Protein AF-A0AAW1CEZ3-F1 (afdb_monomer)

Sequence (349 aa):
MRHLKASQQRITDSHAIITSEAGASIYSVSPEACKEMPDLDPNLRSAVSIARRVQDPLAELVKIEPKHIGIGMYQHDVSQTLLKATLDSVVEECVSFVGVDINICSETLLRHIAGLNANRAKNIIEWRQKNGPFINREQLKDVKGLGPKSFQQCAGFIRIDQEYIRSFCSQQSELAAGGHKAVTNEKGCKKKTKAAANVIQQPNPLDQTCIHPESYNIAMRFLTLIGESHCQIGKSKMQQKVNSIIDREGMDGITKKLNTTEQTLQIIIDGLTQPESFDIRKDFDQPDFKKSIVCPEDLKVGTILTGRVENATLFGVFVDIGVDMFRGQVMEEEEEKKEKEEKKKKKKK

Mean predicted aligned error: 13.98 Å

Structure (mmCIF, N/CA/C/O backbone):
data_AF-A0AAW1CEZ3-F1
#
_entry.id   AF-A0AAW1CEZ3-F1
#
loop_
_atom_site.group_PDB
_atom_site.id
_atom_site.type_symbol
_atom_site.label_atom_id
_atom_site.label_alt_id
_atom_site.label_comp_id
_atom_site.label_asym_id
_atom_site.label_entity_id
_atom_site.label_seq_id
_atom_site.pdbx_PDB_ins_code
_atom_site.Cartn_x
_atom_site.Cartn_y
_atom_site.Cartn_z
_atom_site.occupancy
_atom_site.B_iso_or_equiv
_atom_site.auth_seq_id
_atom_site.auth_comp_id
_atom_site.auth_asym_id
_atom_site.auth_atom_id
_atom_site.pdbx_PDB_model_num
ATOM 1 N N . MET A 1 1 ? -17.938 1.408 -55.308 1.00 36.19 1 MET A N 1
ATOM 2 C CA . MET A 1 1 ? -17.178 2.300 -54.408 1.00 36.19 1 MET A CA 1
ATOM 3 C C . MET A 1 1 ? -18.106 2.797 -53.305 1.00 36.19 1 MET A C 1
ATOM 5 O O . MET A 1 1 ? -18.901 3.693 -53.550 1.00 36.19 1 MET A O 1
ATOM 9 N N . ARG A 1 2 ? -18.089 2.171 -52.123 1.00 33.03 2 ARG A N 1
ATOM 10 C CA . ARG A 1 2 ? -18.767 2.693 -50.926 1.00 33.03 2 ARG A CA 1
ATOM 11 C C . ARG A 1 2 ? -17.673 3.248 -50.021 1.00 33.03 2 ARG A C 1
ATOM 13 O O . ARG A 1 2 ? -16.934 2.475 -49.425 1.00 33.03 2 ARG A O 1
ATOM 20 N N . HIS A 1 3 ? -17.525 4.568 -49.994 1.00 36.66 3 HIS A N 1
ATOM 21 C CA . HIS A 1 3 ? -16.648 5.235 -49.038 1.00 36.66 3 HIS A CA 1
ATOM 22 C C . HIS A 1 3 ? -17.244 5.066 -47.636 1.00 36.66 3 HIS A C 1
ATOM 24 O O . HIS A 1 3 ? -18.298 5.628 -47.340 1.00 36.66 3 HIS A O 1
ATOM 30 N N . LEU A 1 4 ? -16.574 4.287 -46.781 1.00 37.38 4 LEU A N 1
ATOM 31 C CA . LEU A 1 4 ? -16.763 4.363 -45.335 1.00 37.38 4 LEU A CA 1
ATOM 32 C C . LEU A 1 4 ? -16.308 5.759 -44.892 1.00 37.38 4 LEU A C 1
ATOM 34 O O . LEU A 1 4 ? -15.114 6.048 -44.860 1.00 37.38 4 LEU A O 1
ATOM 38 N N . LYS A 1 5 ? -17.257 6.635 -44.558 1.00 40.38 5 LYS A N 1
ATOM 39 C CA . LYS A 1 5 ? -16.971 7.793 -43.712 1.00 40.38 5 LYS A CA 1
ATOM 40 C C . LYS A 1 5 ? -16.760 7.254 -42.302 1.00 40.38 5 LYS A C 1
ATOM 42 O O . LYS A 1 5 ? -17.729 6.901 -41.636 1.00 40.38 5 LYS A O 1
ATOM 47 N N . ALA A 1 6 ? -15.505 7.150 -41.876 1.00 39.69 6 ALA A N 1
ATOM 48 C CA . ALA A 1 6 ? -15.188 6.996 -40.466 1.00 39.69 6 ALA A CA 1
ATOM 49 C C . ALA A 1 6 ? -15.761 8.217 -39.736 1.00 39.69 6 ALA A C 1
ATOM 51 O O . ALA A 1 6 ? -15.358 9.354 -39.982 1.00 39.69 6 ALA A O 1
ATOM 52 N N . SER A 1 7 ? -16.767 7.994 -38.898 1.00 39.00 7 SER A N 1
ATOM 53 C CA . SER A 1 7 ? -17.250 8.983 -37.948 1.00 39.00 7 SER A CA 1
ATOM 54 C C . SER A 1 7 ? -16.118 9.262 -36.966 1.00 39.00 7 SER A C 1
ATOM 56 O O . SER A 1 7 ? -15.885 8.485 -36.043 1.00 39.00 7 SER A O 1
ATOM 58 N N . GLN A 1 8 ? -15.386 10.350 -37.200 1.00 43.25 8 GLN A N 1
ATOM 59 C CA . GLN A 1 8 ? -14.408 10.894 -36.268 1.00 43.25 8 GLN A CA 1
ATOM 60 C C . GLN A 1 8 ? -15.176 11.406 -35.042 1.00 43.25 8 GLN A C 1
ATOM 62 O O . GLN A 1 8 ? -15.551 12.575 -34.954 1.00 43.25 8 GLN A O 1
ATOM 67 N N . GLN A 1 9 ? -15.495 10.503 -34.118 1.00 43.41 9 GLN A N 1
ATOM 68 C CA . GLN A 1 9 ? -15.930 10.871 -32.780 1.00 43.41 9 GLN A CA 1
ATOM 69 C C . GLN A 1 9 ? -14.761 11.639 -32.163 1.00 43.41 9 GLN A C 1
ATOM 71 O O . GLN A 1 9 ? -13.704 11.070 -31.896 1.00 43.41 9 GLN A O 1
ATOM 76 N N . ARG A 1 10 ? -14.909 12.962 -32.038 1.00 40.19 10 ARG A N 1
ATOM 77 C CA . ARG A 1 10 ? -13.951 13.784 -31.301 1.00 40.19 10 ARG A CA 1
ATOM 78 C C . ARG A 1 10 ? -13.932 13.252 -29.872 1.00 40.19 10 ARG A C 1
ATOM 80 O O . ARG A 1 10 ? -14.944 13.322 -29.184 1.00 40.19 10 ARG A O 1
ATOM 87 N N . ILE A 1 11 ? -12.802 12.693 -29.454 1.00 47.81 11 ILE A N 1
ATOM 88 C CA . ILE A 1 11 ? -12.538 12.372 -28.053 1.00 47.81 11 ILE A CA 1
ATOM 89 C C . ILE A 1 11 ? -12.324 13.724 -27.362 1.00 47.81 11 ILE A C 1
ATOM 91 O O . ILE A 1 11 ? -11.210 14.237 -27.332 1.00 47.81 11 ILE A O 1
ATOM 95 N N . THR A 1 12 ? -13.408 14.366 -26.923 1.00 49.69 12 THR A N 1
ATOM 96 C CA . THR A 1 12 ? -13.385 15.746 -26.406 1.00 49.69 12 THR A CA 1
ATOM 97 C C . THR A 1 12 ? -12.857 15.870 -24.976 1.00 49.69 12 THR A C 1
ATOM 99 O O . THR A 1 12 ? -12.656 16.988 -24.534 1.00 49.69 12 THR A O 1
ATOM 102 N N . ASP A 1 13 ? -12.560 14.759 -24.292 1.00 52.34 13 ASP A N 1
ATOM 103 C CA . ASP A 1 13 ? -12.041 14.740 -22.912 1.00 52.34 13 ASP A CA 1
ATOM 104 C C . ASP A 1 13 ? -10.753 13.906 -22.779 1.00 52.34 13 ASP A C 1
ATOM 106 O O . ASP A 1 13 ? -10.632 13.008 -21.944 1.00 52.34 13 ASP A O 1
ATOM 110 N N . SER A 1 14 ? -9.759 14.177 -23.628 1.00 58.91 14 SER A N 1
ATOM 111 C CA . SER A 1 14 ? -8.428 13.570 -23.476 1.00 58.91 14 SER A CA 1
ATOM 112 C C . SER A 1 14 ? -7.603 14.376 -22.470 1.00 58.91 14 SER A C 1
ATOM 114 O O . SER A 1 14 ? -7.183 15.492 -22.766 1.00 58.91 14 SER A O 1
ATOM 116 N N . HIS A 1 15 ? -7.356 13.813 -21.288 1.00 68.12 15 HIS A N 1
ATOM 117 C CA . HIS A 1 15 ? -6.476 14.410 -20.283 1.00 68.12 15 HIS A CA 1
ATOM 118 C C . HIS A 1 15 ? -5.047 13.892 -20.479 1.00 68.12 15 HIS A C 1
ATOM 120 O O . HIS A 1 15 ? -4.828 12.681 -20.528 1.00 68.12 15 HIS A O 1
ATOM 126 N N . ALA A 1 16 ? -4.073 14.797 -20.596 1.00 70.38 16 ALA A N 1
ATOM 127 C CA . ALA A 1 16 ? -2.661 14.438 -20.688 1.00 70.38 16 ALA A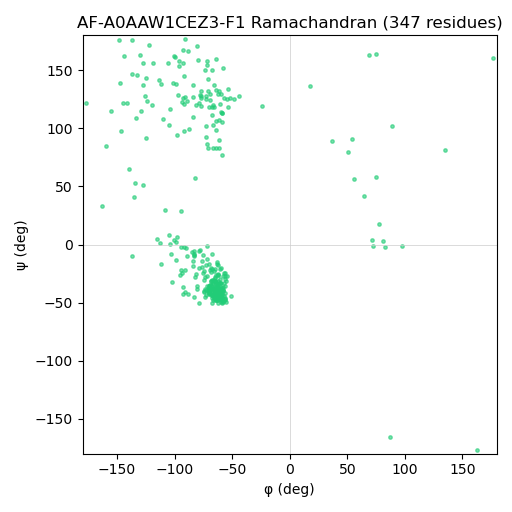 CA 1
ATOM 128 C C . ALA A 1 16 ? -1.988 14.597 -19.322 1.00 70.38 16 ALA A C 1
ATOM 130 O O . ALA A 1 16 ? -2.211 15.579 -18.621 1.00 70.38 16 ALA A O 1
ATOM 131 N N . ILE A 1 17 ? -1.139 13.645 -18.956 1.00 77.06 17 ILE A N 1
ATOM 132 C CA . ILE A 1 17 ? -0.374 13.649 -17.708 1.00 77.06 17 ILE A CA 1
ATOM 133 C C . ILE A 1 17 ? 1.099 13.444 -18.037 1.00 77.06 17 ILE A C 1
ATOM 135 O O . ILE A 1 17 ? 1.445 12.631 -18.895 1.00 77.06 17 ILE A O 1
ATOM 139 N N . ILE A 1 18 ? 1.969 14.199 -17.371 1.00 77.44 18 ILE A N 1
ATOM 140 C CA . ILE A 1 18 ? 3.411 13.968 -17.434 1.00 77.44 18 ILE A CA 1
ATOM 141 C C . ILE A 1 18 ? 3.774 13.057 -16.270 1.00 77.44 18 ILE A C 1
ATOM 143 O O . ILE A 1 18 ? 3.458 13.358 -15.124 1.00 77.44 18 ILE A O 1
ATOM 147 N N . THR A 1 19 ? 4.446 11.950 -16.567 1.00 82.00 19 THR A N 1
ATOM 148 C CA . THR A 1 19 ? 4.966 11.031 -15.555 1.00 82.00 19 THR A CA 1
ATOM 149 C C . THR A 1 19 ? 6.449 10.780 -15.788 1.00 82.00 19 THR A C 1
ATOM 151 O O . THR A 1 19 ? 6.955 10.947 -16.899 1.00 82.00 19 THR A O 1
ATOM 154 N N . SER A 1 20 ? 7.155 10.397 -14.729 1.00 83.31 20 SER A N 1
ATOM 155 C CA . SER A 1 20 ? 8.579 10.092 -14.805 1.00 83.31 20 SER A CA 1
ATOM 156 C C . SER A 1 20 ? 8.814 8.779 -15.552 1.00 83.31 20 SER A C 1
ATOM 158 O O . SER A 1 20 ? 8.214 7.751 -15.230 1.00 83.31 20 SER A O 1
ATOM 160 N N . GLU A 1 21 ? 9.748 8.793 -16.501 1.00 86.81 21 GLU A N 1
ATOM 161 C CA . GLU A 1 21 ? 10.264 7.596 -17.177 1.00 86.81 21 GLU A CA 1
ATOM 162 C C . GLU A 1 21 ? 11.378 6.904 -16.365 1.00 86.81 21 GLU A C 1
ATOM 164 O O . GLU A 1 21 ? 11.818 5.809 -16.710 1.00 86.81 21 GLU A O 1
ATOM 169 N N . ALA A 1 22 ? 11.828 7.488 -15.248 1.00 85.88 22 ALA A N 1
ATOM 170 C CA . ALA A 1 22 ? 13.002 7.004 -14.523 1.00 85.88 22 ALA A CA 1
ATOM 171 C C . ALA A 1 22 ? 12.928 5.496 -14.211 1.00 85.88 22 ALA A C 1
ATOM 173 O O . ALA A 1 22 ? 11.927 4.988 -13.698 1.00 85.88 22 ALA A O 1
ATOM 174 N N . GLY A 1 23 ? 13.965 4.756 -14.602 1.00 86.19 23 GLY A N 1
ATOM 175 C CA . GLY A 1 23 ? 14.045 3.307 -14.423 1.00 86.19 23 GLY A CA 1
ATOM 176 C C . GLY A 1 23 ? 13.137 2.456 -15.327 1.00 86.19 23 GLY A C 1
ATOM 177 O O . GLY A 1 23 ? 13.208 1.235 -15.235 1.00 86.19 23 GLY A O 1
ATOM 178 N N . ALA A 1 24 ? 12.309 3.031 -16.213 1.00 90.25 24 ALA A N 1
ATOM 179 C CA . ALA A 1 24 ? 11.422 2.254 -17.097 1.00 90.25 24 ALA A CA 1
ATOM 180 C C . ALA A 1 24 ? 12.207 1.373 -18.081 1.00 90.25 24 ALA A C 1
ATOM 182 O O . ALA A 1 24 ? 11.853 0.217 -18.306 1.00 90.25 24 ALA A O 1
ATOM 183 N N . SER A 1 25 ? 13.323 1.889 -18.597 1.00 89.62 25 SER A N 1
ATOM 184 C CA . SER A 1 25 ? 14.253 1.136 -19.445 1.00 89.62 25 SER A CA 1
ATOM 185 C C . SER A 1 25 ? 14.946 -0.012 -18.707 1.00 89.62 25 SER A C 1
ATOM 187 O O . SER A 1 25 ? 15.237 -1.040 -19.308 1.00 89.62 25 SER A O 1
ATOM 189 N N . ILE A 1 26 ? 15.189 0.134 -17.401 1.00 92.38 26 ILE A N 1
ATOM 190 C CA . ILE A 1 26 ? 15.748 -0.935 -16.563 1.00 92.38 26 ILE A CA 1
ATOM 191 C C . ILE A 1 26 ? 14.687 -2.000 -16.283 1.00 92.38 26 ILE A C 1
ATOM 193 O O . ILE A 1 26 ? 14.977 -3.193 -16.348 1.00 92.38 26 ILE A O 1
ATOM 197 N N . TYR A 1 27 ? 13.448 -1.578 -16.017 1.00 94.31 27 TYR A N 1
ATOM 198 C CA . TYR A 1 27 ? 12.323 -2.490 -15.848 1.00 94.31 27 TYR A CA 1
ATOM 199 C C . TYR A 1 27 ? 12.084 -3.341 -17.095 1.00 94.31 27 TYR A C 1
ATOM 201 O O . TYR A 1 27 ? 11.936 -4.547 -16.976 1.00 94.31 27 TYR A O 1
ATOM 209 N N . SER A 1 28 ? 12.066 -2.764 -18.297 1.00 93.81 28 SER A N 1
ATOM 210 C CA . SER A 1 28 ? 11.636 -3.490 -19.503 1.00 93.81 28 SER A CA 1
ATOM 211 C C . SER A 1 28 ? 12.494 -4.704 -19.874 1.00 93.81 28 SER A C 1
ATOM 213 O O . SER A 1 28 ? 11.999 -5.651 -20.501 1.00 93.81 28 SER A O 1
ATOM 215 N N . VAL A 1 29 ? 13.758 -4.697 -19.452 1.00 95.00 29 VAL A N 1
ATOM 216 C CA . VAL A 1 29 ? 14.715 -5.798 -19.621 1.00 95.00 29 VAL A CA 1
ATOM 217 C C . VAL A 1 29 ? 14.855 -6.674 -18.370 1.00 95.00 29 VAL A C 1
ATOM 219 O O . VAL A 1 29 ? 15.655 -7.609 -18.370 1.00 95.00 29 VAL A O 1
ATOM 222 N N . SER A 1 30 ? 14.097 -6.401 -17.304 1.00 94.25 30 SER A N 1
ATOM 223 C CA . SER A 1 30 ? 14.165 -7.172 -16.064 1.00 94.25 30 SER A CA 1
ATOM 224 C C . SER A 1 30 ? 13.538 -8.567 -16.215 1.00 94.25 30 SER A C 1
ATOM 226 O O . SER A 1 30 ? 12.636 -8.771 -17.042 1.00 94.25 30 SER A O 1
ATOM 228 N N . PRO A 1 31 ? 13.967 -9.551 -15.401 1.00 92.38 31 PRO A N 1
ATOM 229 C CA . PRO A 1 31 ? 13.334 -10.868 -15.353 1.00 92.38 31 PRO A CA 1
ATOM 230 C C . PRO A 1 31 ? 11.836 -10.795 -15.029 1.00 92.38 31 PRO A C 1
ATOM 232 O O . PRO A 1 31 ? 11.045 -11.568 -15.569 1.00 92.38 31 PRO A O 1
ATOM 235 N N . GLU A 1 32 ? 11.437 -9.854 -14.174 1.00 91.12 32 GLU A N 1
ATOM 236 C CA . GLU A 1 32 ? 10.049 -9.609 -13.794 1.00 91.12 32 GLU A CA 1
ATOM 237 C C . GLU A 1 32 ? 9.218 -9.144 -14.993 1.00 91.12 32 GLU A C 1
ATOM 239 O O . GLU A 1 32 ? 8.162 -9.720 -15.254 1.00 91.12 32 GLU A O 1
ATOM 244 N N . ALA A 1 33 ? 9.704 -8.173 -15.773 1.00 93.38 33 ALA A N 1
ATOM 245 C CA . ALA A 1 33 ? 9.000 -7.703 -16.966 1.00 93.38 33 ALA A CA 1
ATOM 246 C C . ALA A 1 33 ? 8.926 -8.782 -18.053 1.00 93.38 33 ALA A C 1
ATOM 248 O O . ALA A 1 33 ? 7.891 -8.934 -18.701 1.00 93.38 33 ALA A O 1
ATOM 249 N N . CYS A 1 34 ? 9.986 -9.582 -18.214 1.00 93.81 34 CYS A N 1
ATOM 250 C CA . CYS A 1 34 ? 9.979 -10.737 -19.116 1.00 93.81 34 CYS A CA 1
ATOM 251 C C . CYS A 1 34 ? 8.944 -11.791 -18.697 1.00 93.81 34 CYS A C 1
ATOM 253 O O . CYS A 1 34 ? 8.322 -12.413 -19.554 1.00 93.81 34 CYS A O 1
ATOM 255 N N . LYS A 1 35 ? 8.746 -11.991 -17.388 1.00 92.19 35 LYS A N 1
ATOM 256 C CA . LYS A 1 35 ? 7.743 -12.919 -16.847 1.00 92.19 35 LYS A CA 1
ATOM 257 C C . LYS A 1 35 ? 6.320 -12.378 -16.996 1.00 92.19 35 LYS A C 1
ATOM 259 O O . LYS A 1 35 ? 5.410 -13.158 -17.255 1.00 92.19 35 LYS A O 1
ATOM 264 N N . GLU A 1 36 ? 6.120 -11.074 -16.811 1.00 92.06 36 GLU A N 1
ATOM 265 C CA . GLU A 1 36 ? 4.806 -10.434 -16.948 1.00 92.06 36 GLU A CA 1
ATOM 266 C C . GLU A 1 36 ? 4.358 -10.321 -18.412 1.00 92.06 36 GLU A C 1
ATOM 268 O O . GLU A 1 36 ? 3.175 -10.486 -18.702 1.00 92.06 36 GLU A O 1
ATOM 273 N N . MET A 1 37 ? 5.281 -10.011 -19.326 1.00 94.19 37 MET A N 1
ATOM 274 C CA . MET A 1 37 ? 4.983 -9.676 -20.723 1.00 94.19 37 MET A CA 1
ATOM 275 C C . MET A 1 37 ? 6.007 -10.313 -21.684 1.00 94.19 37 MET A C 1
ATOM 277 O O . MET A 1 37 ? 6.762 -9.588 -22.341 1.00 94.19 37 MET A O 1
ATOM 281 N N . PRO A 1 38 ? 6.058 -11.658 -21.785 1.00 94.00 38 PRO A N 1
ATOM 282 C CA . PRO A 1 38 ? 7.087 -12.362 -22.555 1.00 94.00 38 PRO A CA 1
ATOM 283 C C . PRO A 1 38 ? 7.082 -11.991 -24.043 1.00 94.00 38 PRO A C 1
ATOM 285 O O . PRO A 1 38 ? 8.152 -11.816 -24.621 1.00 94.00 38 PRO A O 1
ATOM 288 N N . ASP A 1 39 ? 5.900 -11.782 -24.625 1.00 94.75 39 ASP A N 1
ATOM 289 C CA . ASP A 1 39 ? 5.720 -11.571 -26.068 1.00 94.75 39 ASP A CA 1
ATOM 290 C C . ASP A 1 39 ? 5.909 -10.112 -26.523 1.00 94.75 39 ASP A C 1
ATOM 292 O O . ASP A 1 39 ? 5.886 -9.830 -27.720 1.00 94.75 39 ASP A O 1
ATOM 296 N N . LEU A 1 40 ? 6.077 -9.167 -25.590 1.00 94.44 40 LEU A N 1
ATOM 297 C CA . LEU A 1 40 ? 6.270 -7.748 -25.911 1.00 94.44 40 LEU A CA 1
ATOM 298 C C . LEU A 1 40 ? 7.754 -7.407 -26.030 1.00 94.44 40 LEU A C 1
ATOM 300 O O . LEU A 1 40 ? 8.575 -7.906 -25.259 1.00 94.44 40 LEU A O 1
ATOM 304 N N . ASP A 1 41 ? 8.090 -6.493 -26.940 1.00 95.25 41 ASP A N 1
ATOM 305 C CA . ASP A 1 41 ? 9.436 -5.936 -27.016 1.00 95.25 41 ASP A CA 1
ATOM 306 C C . ASP A 1 41 ? 9.729 -4.978 -25.840 1.00 95.25 41 ASP A C 1
ATOM 308 O O . ASP A 1 41 ? 8.803 -4.430 -25.227 1.00 95.25 41 ASP A O 1
ATOM 312 N N . PRO A 1 42 ? 11.013 -4.738 -25.513 1.00 94.44 42 PRO A N 1
ATOM 313 C CA . PRO A 1 42 ? 11.385 -3.866 -24.404 1.00 94.44 42 PRO A CA 1
ATOM 314 C C . PRO A 1 42 ? 10.825 -2.437 -24.489 1.00 94.44 42 PRO A C 1
ATOM 316 O O . PRO A 1 42 ? 10.490 -1.869 -23.453 1.00 94.44 42 PRO A O 1
ATOM 319 N N . ASN A 1 43 ? 10.662 -1.849 -25.678 1.00 92.00 43 ASN A N 1
ATOM 320 C CA . ASN A 1 43 ? 10.136 -0.485 -25.795 1.00 92.00 43 ASN A CA 1
ATOM 321 C C . ASN A 1 43 ? 8.649 -0.442 -25.431 1.00 92.00 43 ASN A C 1
ATOM 323 O O . ASN A 1 43 ? 8.217 0.440 -24.686 1.00 92.00 43 ASN A O 1
ATOM 327 N N . LEU A 1 44 ? 7.873 -1.430 -25.887 1.00 94.81 44 LEU A N 1
ATOM 328 C CA . LEU A 1 44 ? 6.472 -1.562 -25.490 1.00 94.81 44 LEU A CA 1
ATOM 329 C C . LEU A 1 44 ? 6.328 -1.875 -23.997 1.00 94.81 44 LEU A C 1
ATOM 331 O O . LEU A 1 44 ? 5.457 -1.305 -23.343 1.00 94.81 44 LEU A O 1
ATOM 335 N N . ARG A 1 45 ? 7.203 -2.707 -23.418 1.00 95.38 45 ARG A N 1
ATOM 336 C CA . ARG A 1 45 ? 7.208 -2.953 -21.963 1.00 95.38 45 ARG A CA 1
ATOM 337 C C . ARG A 1 45 ? 7.498 -1.679 -21.165 1.00 95.38 45 ARG A C 1
ATOM 339 O O . ARG A 1 45 ? 6.829 -1.441 -20.160 1.00 95.38 45 ARG A O 1
ATOM 346 N N . SER A 1 46 ? 8.440 -0.846 -21.619 1.00 90.94 46 SER A N 1
ATOM 347 C CA . SER A 1 46 ? 8.702 0.468 -21.014 1.00 90.94 46 SER A CA 1
ATOM 348 C C . SER A 1 46 ? 7.450 1.348 -21.055 1.00 90.94 46 SER A C 1
ATOM 350 O O . SER A 1 46 ? 7.063 1.907 -20.031 1.00 90.94 46 SER A O 1
ATOM 352 N N . ALA A 1 47 ? 6.763 1.414 -22.202 1.00 90.25 47 ALA A N 1
ATOM 353 C CA . ALA A 1 47 ? 5.527 2.185 -22.349 1.00 90.25 47 ALA A CA 1
ATOM 354 C C . ALA A 1 47 ? 4.402 1.681 -21.425 1.00 90.25 47 ALA A C 1
ATOM 356 O O . ALA A 1 47 ? 3.703 2.484 -20.803 1.00 90.25 47 ALA A O 1
ATOM 357 N N . VAL A 1 48 ? 4.261 0.360 -21.270 1.00 94.62 48 VAL A N 1
ATOM 358 C CA . VAL A 1 48 ? 3.311 -0.236 -20.317 1.00 94.62 48 VAL A CA 1
ATOM 359 C C . VAL A 1 48 ? 3.652 0.161 -18.880 1.00 94.62 48 VAL A C 1
ATOM 361 O O . VAL A 1 48 ? 2.745 0.505 -18.121 1.00 94.62 48 VAL A O 1
ATOM 364 N N . SER A 1 49 ? 4.934 0.164 -18.503 1.00 93.44 49 SER A N 1
ATOM 365 C CA . SER A 1 49 ? 5.355 0.603 -17.167 1.00 93.44 49 SER A CA 1
ATOM 366 C C . SER A 1 49 ? 4.993 2.065 -16.914 1.00 93.44 49 SER A C 1
ATOM 368 O O . SER A 1 49 ? 4.382 2.383 -15.897 1.00 93.44 49 SER A O 1
ATOM 370 N N . ILE A 1 50 ? 5.276 2.955 -17.869 1.00 88.75 50 ILE A N 1
ATOM 371 C CA . ILE A 1 50 ? 4.919 4.380 -17.790 1.00 88.75 50 ILE A CA 1
ATOM 372 C C . ILE A 1 50 ? 3.405 4.553 -17.587 1.00 88.75 50 ILE A C 1
ATOM 374 O O . ILE A 1 50 ? 2.982 5.311 -16.714 1.00 88.75 50 ILE A O 1
ATOM 378 N N . ALA A 1 51 ? 2.583 3.808 -18.331 1.00 90.88 51 ALA A N 1
ATOM 379 C CA . ALA A 1 51 ? 1.129 3.851 -18.187 1.00 90.88 51 ALA A CA 1
ATOM 380 C C . ALA A 1 51 ? 0.651 3.338 -16.815 1.00 90.88 51 ALA A C 1
ATOM 382 O O . ALA A 1 51 ? -0.225 3.942 -16.198 1.00 90.88 51 ALA A O 1
ATOM 383 N N . ARG A 1 52 ? 1.240 2.252 -16.300 1.00 93.31 52 ARG A N 1
ATOM 384 C CA . ARG A 1 52 ? 0.890 1.690 -14.983 1.00 93.31 52 ARG A CA 1
ATOM 385 C C . ARG A 1 52 ? 1.270 2.610 -13.826 1.00 93.31 52 ARG A C 1
ATOM 387 O O . ARG A 1 52 ? 0.516 2.689 -12.863 1.00 93.31 52 ARG A O 1
ATOM 394 N N . ARG A 1 53 ? 2.368 3.367 -13.940 1.00 90.44 53 ARG A N 1
ATOM 395 C CA . ARG A 1 53 ? 2.758 4.377 -12.937 1.00 90.44 53 ARG A CA 1
ATOM 396 C C . ARG A 1 53 ? 1.706 5.461 -12.758 1.00 90.44 53 ARG A C 1
ATOM 398 O O . ARG A 1 53 ? 1.560 5.972 -11.661 1.00 90.44 53 ARG A O 1
ATOM 405 N N . VAL A 1 54 ? 0.993 5.825 -13.823 1.00 86.94 54 VAL A N 1
ATOM 406 C CA . VAL A 1 54 ? -0.106 6.799 -13.738 1.00 86.94 54 VAL A CA 1
ATOM 407 C C . VAL A 1 54 ? -1.278 6.242 -12.926 1.00 86.94 54 VAL A C 1
ATOM 409 O O . VAL A 1 54 ? -1.957 7.001 -12.243 1.00 86.94 54 VAL A O 1
ATOM 412 N N . GLN A 1 55 ? -1.516 4.930 -12.990 1.00 88.94 55 GLN A N 1
ATOM 413 C CA . GLN A 1 55 ? -2.608 4.272 -12.270 1.00 88.94 55 GLN A CA 1
ATOM 414 C C . GLN A 1 5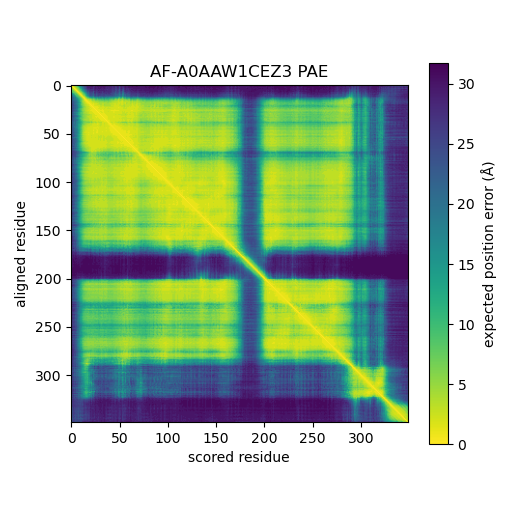5 ? -2.264 4.044 -10.796 1.00 88.94 55 GLN A C 1
ATOM 416 O O . GLN A 1 55 ? -3.048 4.394 -9.920 1.00 88.94 55 GLN A O 1
ATOM 421 N N . ASP A 1 56 ? -1.096 3.459 -10.528 1.00 90.00 56 ASP A N 1
ATOM 422 C CA . ASP A 1 56 ? -0.576 3.254 -9.178 1.00 90.00 56 ASP A CA 1
ATOM 423 C C . ASP A 1 56 ? 0.961 3.359 -9.198 1.00 90.00 56 ASP A C 1
ATOM 425 O O . ASP A 1 56 ? 1.653 2.385 -9.530 1.00 90.00 56 ASP A O 1
ATOM 429 N N . PRO A 1 57 ? 1.518 4.533 -8.840 1.00 90.50 57 PRO A N 1
ATOM 430 C CA . PRO A 1 57 ? 2.960 4.734 -8.815 1.00 90.50 57 PRO A CA 1
ATOM 431 C C . PRO A 1 57 ? 3.671 3.751 -7.884 1.00 90.50 57 PRO A C 1
ATOM 433 O O . PRO A 1 57 ? 4.737 3.248 -8.231 1.00 90.50 57 PRO A O 1
ATOM 436 N N . LEU A 1 58 ? 3.088 3.449 -6.718 1.00 92.12 58 LEU A N 1
ATOM 437 C CA . LEU A 1 58 ? 3.719 2.594 -5.714 1.00 92.12 58 LEU A CA 1
ATOM 438 C C . LEU A 1 58 ? 3.830 1.160 -6.229 1.00 92.12 58 LEU A C 1
ATOM 440 O O . LEU A 1 58 ? 4.915 0.589 -6.204 1.00 92.12 58 LEU A O 1
ATOM 444 N N . ALA A 1 59 ? 2.733 0.592 -6.735 1.00 92.75 59 ALA A N 1
ATOM 445 C CA . ALA A 1 59 ? 2.699 -0.797 -7.195 1.00 92.75 59 ALA A CA 1
ATOM 446 C C . ALA A 1 59 ? 3.625 -1.063 -8.396 1.00 92.75 59 ALA A C 1
ATOM 448 O O . ALA A 1 59 ? 4.078 -2.197 -8.589 1.00 92.75 59 ALA A O 1
ATOM 449 N N . GLU A 1 60 ? 3.906 -0.035 -9.201 1.00 93.75 60 GLU A N 1
ATOM 450 C CA . GLU A 1 60 ? 4.776 -0.142 -10.369 1.00 93.75 60 GLU A CA 1
ATOM 451 C C . GLU A 1 60 ? 6.243 0.196 -10.052 1.00 93.75 60 GLU A C 1
ATOM 453 O O . GLU A 1 60 ? 7.133 -0.538 -10.480 1.00 93.75 60 GLU A O 1
ATOM 458 N N . LEU A 1 61 ? 6.528 1.243 -9.266 1.00 92.50 61 LEU A N 1
ATOM 459 C CA . LEU A 1 61 ? 7.906 1.647 -8.945 1.00 92.50 61 LEU A CA 1
ATOM 460 C C . LEU A 1 61 ? 8.644 0.626 -8.071 1.00 92.50 61 LEU A C 1
ATOM 462 O O . LEU A 1 61 ? 9.848 0.456 -8.247 1.00 92.50 61 LEU A O 1
ATOM 466 N N . VAL A 1 62 ? 7.945 -0.118 -7.204 1.00 94.19 62 VAL A N 1
ATOM 467 C CA . VAL A 1 62 ? 8.563 -1.202 -6.409 1.00 94.19 62 VAL A CA 1
ATOM 468 C C . VAL A 1 62 ? 9.111 -2.348 -7.263 1.00 94.19 62 VAL A C 1
ATOM 470 O O . VAL A 1 62 ? 9.882 -3.169 -6.775 1.00 94.19 62 VAL A O 1
ATOM 473 N N . LYS A 1 63 ? 8.734 -2.436 -8.546 1.00 93.25 63 LYS A N 1
ATOM 474 C CA . LYS A 1 63 ? 9.288 -3.433 -9.476 1.00 93.25 63 LYS A CA 1
ATOM 475 C C . LYS A 1 63 ? 10.705 -3.100 -9.938 1.00 93.25 63 LYS A C 1
ATOM 477 O O . LYS A 1 63 ? 11.332 -3.917 -10.610 1.00 93.25 63 LYS A O 1
ATOM 482 N N . ILE A 1 64 ? 11.188 -1.906 -9.617 1.00 92.12 64 ILE A N 1
ATOM 483 C CA . ILE A 1 64 ? 12.473 -1.369 -10.044 1.00 92.12 64 ILE A CA 1
ATOM 484 C C . ILE A 1 64 ? 13.358 -1.267 -8.812 1.00 92.12 64 ILE A C 1
ATOM 486 O O . ILE A 1 64 ? 12.905 -0.831 -7.756 1.00 92.12 64 ILE A O 1
ATOM 490 N N . GLU A 1 65 ? 14.634 -1.635 -8.933 1.00 89.75 65 GLU A N 1
ATOM 491 C CA . GLU A 1 65 ? 15.555 -1.402 -7.822 1.00 89.75 65 GLU A CA 1
ATOM 492 C C . GLU A 1 65 ? 15.622 0.105 -7.513 1.00 89.75 65 GLU A C 1
ATOM 494 O O . GLU A 1 65 ? 15.880 0.893 -8.432 1.00 89.75 65 GLU A O 1
ATOM 499 N N . PRO A 1 66 ? 15.461 0.531 -6.247 1.00 89.88 66 PRO A N 1
ATOM 500 C CA . PRO A 1 66 ? 15.289 1.947 -5.911 1.00 89.88 66 PRO A CA 1
ATOM 501 C C . PRO A 1 66 ? 16.404 2.875 -6.413 1.00 89.88 66 PRO A C 1
ATOM 503 O O . PRO A 1 66 ? 16.158 4.017 -6.792 1.00 89.88 66 PRO A O 1
ATOM 506 N N . LYS A 1 67 ? 17.639 2.366 -6.506 1.00 88.44 67 LYS A N 1
ATOM 507 C CA . LYS A 1 67 ? 18.800 3.097 -7.043 1.00 88.44 67 LYS A CA 1
ATOM 508 C C . LYS A 1 67 ? 18.637 3.533 -8.512 1.00 88.44 67 LYS A C 1
ATOM 510 O O . LYS A 1 67 ? 19.341 4.423 -8.980 1.00 88.44 67 LYS A O 1
ATOM 515 N N . HIS A 1 68 ? 17.741 2.894 -9.264 1.00 87.75 68 HIS A N 1
ATOM 516 C CA . HIS A 1 68 ? 17.479 3.186 -10.676 1.00 87.75 68 HIS A CA 1
ATOM 517 C C . HIS A 1 68 ? 16.317 4.163 -10.891 1.00 87.75 68 HIS A C 1
ATOM 519 O O . HIS A 1 68 ? 16.054 4.549 -12.028 1.00 87.75 68 HIS A O 1
ATOM 525 N N . ILE A 1 69 ? 15.655 4.604 -9.816 1.00 84.44 69 ILE A N 1
ATOM 526 C CA . ILE A 1 69 ? 14.555 5.579 -9.871 1.00 84.44 69 ILE A CA 1
ATOM 527 C C . ILE A 1 69 ? 15.089 7.020 -10.032 1.00 84.44 69 ILE A C 1
ATOM 529 O O . ILE A 1 69 ? 14.321 7.941 -10.285 1.00 84.44 69 ILE A O 1
ATOM 533 N N . GLY A 1 70 ? 16.413 7.224 -9.993 1.00 73.44 70 GLY A N 1
ATOM 534 C CA . GLY A 1 70 ? 17.034 8.523 -10.274 1.00 73.44 70 GLY A CA 1
ATOM 535 C C . GLY A 1 70 ? 16.849 9.509 -9.123 1.00 73.44 70 GLY A C 1
ATOM 536 O O . GLY A 1 70 ? 16.287 10.584 -9.295 1.00 73.44 70 GLY A O 1
ATOM 537 N N . ILE A 1 71 ? 17.326 9.126 -7.940 1.00 78.75 71 ILE A N 1
ATOM 538 C CA . ILE A 1 71 ? 17.128 9.851 -6.672 1.00 78.75 71 ILE A CA 1
ATOM 539 C C . ILE A 1 71 ? 18.007 11.103 -6.515 1.00 78.75 71 ILE A C 1
ATOM 541 O O . ILE A 1 71 ? 17.774 11.908 -5.616 1.00 78.75 71 ILE A O 1
ATOM 545 N N . GLY A 1 72 ? 19.037 11.274 -7.349 1.00 79.81 72 GLY A N 1
ATOM 546 C CA . GLY A 1 72 ? 19.930 12.427 -7.271 1.00 79.81 72 GLY A CA 1
ATOM 547 C C . GLY A 1 72 ? 21.083 12.380 -8.270 1.00 79.81 72 GLY A C 1
ATOM 548 O O . GLY A 1 72 ? 21.448 11.319 -8.774 1.00 79.81 72 GLY A O 1
ATOM 549 N N . MET A 1 73 ? 21.676 13.547 -8.536 1.00 79.62 73 MET A N 1
ATOM 550 C CA . MET A 1 73 ? 22.719 13.723 -9.558 1.00 79.62 73 MET A CA 1
ATOM 551 C C . MET A 1 73 ? 23.974 12.876 -9.298 1.00 79.62 73 MET A C 1
ATOM 553 O O . MET A 1 73 ? 24.504 12.266 -10.219 1.00 79.62 73 MET A O 1
ATOM 557 N N . TYR A 1 74 ? 24.422 12.808 -8.043 1.00 87.50 74 TYR A N 1
ATOM 558 C CA . TYR A 1 74 ? 25.684 12.169 -7.646 1.00 87.50 74 TYR A CA 1
ATOM 559 C C . TYR A 1 74 ? 25.465 10.842 -6.901 1.00 87.50 74 TYR A C 1
ATOM 561 O O . TYR A 1 74 ? 26.258 10.446 -6.050 1.00 87.50 74 TYR A O 1
ATOM 569 N N . GLN A 1 75 ? 24.377 10.122 -7.205 1.00 86.25 75 GLN A N 1
ATOM 570 C CA . GLN A 1 75 ? 24.051 8.843 -6.548 1.00 86.25 75 GLN A CA 1
ATOM 571 C C . GLN A 1 75 ? 25.108 7.741 -6.769 1.00 86.25 75 GLN A C 1
ATOM 573 O O . GLN A 1 75 ? 25.137 6.743 -6.050 1.00 86.25 75 GLN A O 1
ATOM 578 N N . HIS A 1 76 ? 25.972 7.901 -7.771 1.00 85.88 76 HIS A N 1
ATOM 579 C CA . HIS A 1 76 ? 27.059 6.969 -8.065 1.00 85.88 76 HIS A CA 1
ATOM 580 C C . HIS A 1 76 ? 28.310 7.226 -7.214 1.00 85.88 76 HIS A C 1
ATOM 582 O O . HIS A 1 76 ? 29.109 6.310 -7.036 1.00 85.88 76 HIS A O 1
ATOM 588 N N . ASP A 1 77 ? 28.431 8.421 -6.630 1.00 90.62 77 ASP A N 1
ATOM 589 C CA . ASP A 1 77 ? 29.600 8.843 -5.850 1.00 90.62 77 ASP A CA 1
ATOM 590 C C . ASP A 1 77 ? 29.466 8.501 -4.356 1.00 90.62 77 ASP A C 1
ATOM 592 O O . ASP A 1 77 ? 30.380 8.727 -3.562 1.00 90.62 77 ASP A O 1
ATOM 596 N N . VAL A 1 78 ? 28.325 7.934 -3.954 1.00 91.31 78 VAL A N 1
ATOM 597 C CA . VAL A 1 78 ? 28.064 7.479 -2.584 1.00 91.31 78 VAL A CA 1
ATOM 598 C C . VAL A 1 78 ? 28.259 5.969 -2.440 1.00 91.31 78 VAL A C 1
ATOM 600 O O . VAL A 1 78 ? 28.225 5.205 -3.408 1.00 91.31 78 VAL A O 1
ATOM 603 N N . SER A 1 79 ? 28.421 5.515 -1.193 1.00 93.75 79 SER A N 1
ATOM 604 C CA . SER A 1 79 ? 28.486 4.086 -0.870 1.00 93.75 79 SER A CA 1
ATOM 605 C C . SER A 1 79 ? 27.212 3.367 -1.319 1.00 93.75 79 SER A C 1
ATOM 607 O O . SER A 1 79 ? 26.138 3.577 -0.756 1.00 93.75 79 SER A O 1
ATOM 609 N N . GLN A 1 80 ? 27.342 2.480 -2.309 1.00 92.56 80 GLN A N 1
ATOM 610 C CA . GLN A 1 80 ? 26.207 1.775 -2.914 1.00 92.56 80 GLN A CA 1
ATOM 611 C C . GLN A 1 80 ? 25.499 0.835 -1.931 1.00 92.56 80 GLN A C 1
ATOM 613 O O . GLN A 1 80 ? 24.285 0.662 -2.006 1.00 92.56 80 GLN A O 1
ATOM 618 N N . THR A 1 81 ? 26.234 0.258 -0.977 1.00 94.75 81 THR A N 1
ATOM 619 C CA . THR A 1 81 ? 25.657 -0.605 0.062 1.00 94.75 81 THR A CA 1
ATOM 620 C C . THR A 1 81 ? 24.774 0.191 1.014 1.00 94.75 81 THR A C 1
ATOM 622 O O . THR A 1 81 ? 23.658 -0.230 1.308 1.00 94.75 81 THR A O 1
ATOM 625 N N . LEU A 1 82 ? 25.262 1.351 1.469 1.00 93.62 82 LEU A N 1
ATOM 626 C CA . LEU A 1 82 ? 24.495 2.227 2.351 1.00 93.62 82 LEU A CA 1
ATOM 627 C C . LEU A 1 82 ? 23.288 2.803 1.610 1.00 93.62 82 LEU A C 1
ATOM 629 O O . LEU A 1 82 ? 22.182 2.763 2.133 1.00 93.62 82 LEU A O 1
ATOM 633 N N . LEU A 1 83 ? 23.490 3.259 0.371 1.00 92.25 83 LEU A N 1
ATOM 634 C CA . LEU A 1 83 ? 22.425 3.781 -0.475 1.00 92.25 83 LEU A CA 1
ATOM 635 C C . LEU A 1 83 ? 21.294 2.768 -0.643 1.00 92.25 83 LEU A C 1
ATOM 637 O O . LEU A 1 83 ? 20.133 3.097 -0.426 1.00 92.25 83 LEU A O 1
ATOM 641 N N . LYS A 1 84 ? 21.641 1.525 -0.989 1.00 92.50 84 LYS A N 1
ATOM 642 C CA . LYS A 1 84 ? 20.668 0.448 -1.139 1.00 92.50 84 LYS A CA 1
ATOM 643 C C . LYS A 1 84 ? 19.895 0.208 0.157 1.00 92.50 84 LYS A C 1
ATOM 645 O O . LYS A 1 84 ? 18.674 0.194 0.117 1.00 92.50 84 LYS A O 1
ATOM 650 N N . ALA A 1 85 ? 20.588 0.065 1.287 1.00 93.06 85 ALA A N 1
ATOM 651 C CA . ALA A 1 85 ? 19.940 -0.185 2.573 1.00 93.06 85 ALA A CA 1
ATOM 652 C C . ALA A 1 85 ? 18.965 0.940 2.963 1.00 93.06 85 ALA A C 1
ATOM 654 O O . ALA A 1 85 ? 17.846 0.662 3.385 1.00 93.06 85 ALA A O 1
ATOM 655 N N . THR A 1 86 ? 19.364 2.200 2.772 1.00 93.81 86 THR A N 1
ATOM 656 C CA . THR A 1 86 ? 18.505 3.355 3.057 1.00 93.81 86 THR A CA 1
ATOM 657 C C . THR A 1 86 ? 17.283 3.383 2.146 1.00 93.81 86 THR A C 1
ATOM 659 O O . THR A 1 86 ? 16.171 3.584 2.623 1.00 93.81 86 THR A O 1
ATOM 662 N N . LEU A 1 87 ? 17.461 3.163 0.842 1.00 93.06 87 LEU A N 1
ATOM 663 C CA . LEU A 1 87 ? 16.342 3.184 -0.096 1.00 93.06 87 LEU A CA 1
ATOM 664 C C . LEU A 1 87 ? 15.384 2.008 0.106 1.00 93.06 87 LEU A C 1
ATOM 666 O O . LEU A 1 87 ? 14.176 2.203 0.029 1.00 93.06 87 LEU A O 1
ATOM 670 N N . ASP A 1 88 ? 15.904 0.815 0.397 1.00 91.75 88 ASP A N 1
ATOM 671 C CA . ASP A 1 88 ? 15.079 -0.354 0.708 1.00 91.75 88 ASP A CA 1
ATOM 672 C C . ASP A 1 88 ? 14.221 -0.090 1.964 1.00 91.75 88 ASP A C 1
ATOM 674 O O . ASP A 1 88 ? 13.035 -0.416 1.961 1.00 91.75 88 ASP A O 1
ATOM 678 N N . SER A 1 89 ? 14.776 0.585 2.984 1.00 93.31 89 SER A N 1
ATOM 679 C CA . SER A 1 89 ? 14.033 1.017 4.183 1.00 93.31 89 SER A CA 1
ATOM 680 C C . SER A 1 89 ? 12.912 2.002 3.845 1.00 93.31 89 SER A C 1
ATOM 682 O O . SER A 1 89 ? 11.785 1.825 4.297 1.00 93.31 89 SER A O 1
ATOM 684 N N . VAL A 1 90 ? 13.187 3.011 3.009 1.00 93.75 90 VAL A N 1
ATOM 685 C CA . VAL A 1 90 ? 12.166 3.986 2.580 1.00 93.75 90 VAL A CA 1
ATOM 686 C C . VAL A 1 90 ? 11.035 3.291 1.823 1.00 93.75 90 VAL A C 1
ATOM 688 O O . VAL A 1 90 ? 9.865 3.590 2.048 1.00 93.75 90 VAL A O 1
ATOM 691 N N . VAL A 1 91 ? 11.358 2.334 0.949 1.00 93.81 91 VAL A N 1
ATOM 692 C CA . VAL A 1 91 ? 10.336 1.568 0.225 1.00 93.81 91 VAL A CA 1
ATOM 693 C C . VAL A 1 91 ? 9.492 0.722 1.181 1.00 93.81 91 VAL A C 1
ATOM 695 O O . VAL A 1 91 ? 8.269 0.712 1.046 1.00 93.81 91 VAL A O 1
ATOM 698 N N . GLU A 1 92 ? 10.109 0.046 2.153 1.00 93.56 92 GLU A N 1
ATOM 699 C CA . GLU A 1 92 ? 9.393 -0.725 3.179 1.00 93.56 92 GLU A CA 1
ATOM 700 C C . GLU A 1 92 ? 8.455 0.164 4.010 1.00 93.56 92 GLU A C 1
ATOM 702 O O . GLU A 1 92 ? 7.297 -0.201 4.236 1.00 93.56 92 GLU A O 1
ATOM 707 N N . GLU A 1 93 ? 8.908 1.357 4.400 1.00 93.38 93 GLU A N 1
ATOM 708 C CA . GLU A 1 93 ? 8.097 2.347 5.111 1.00 93.38 93 GLU A CA 1
ATOM 709 C C . GLU A 1 93 ? 6.919 2.832 4.260 1.00 93.38 93 GLU A C 1
ATOM 711 O O . GLU A 1 93 ? 5.783 2.807 4.731 1.00 93.38 93 GLU A O 1
ATOM 716 N N . CYS A 1 94 ? 7.144 3.200 2.994 1.00 93.19 94 CYS A N 1
ATOM 717 C CA . CYS A 1 94 ? 6.076 3.639 2.094 1.00 93.19 94 CYS A CA 1
ATOM 718 C C . CYS A 1 94 ? 5.015 2.550 1.878 1.00 93.19 94 CYS A C 1
ATOM 720 O O . CYS A 1 94 ? 3.817 2.833 1.938 1.00 93.19 94 CYS A O 1
ATOM 722 N N . VAL A 1 95 ? 5.436 1.303 1.644 1.00 94.12 95 VAL A N 1
ATOM 723 C CA . VAL A 1 95 ? 4.516 0.172 1.436 1.00 94.12 95 VAL A CA 1
ATOM 724 C C . VAL A 1 95 ? 3.738 -0.139 2.713 1.00 94.12 95 VAL A C 1
ATOM 726 O O . VAL A 1 95 ? 2.527 -0.353 2.655 1.00 94.12 95 VAL A O 1
ATOM 729 N N . SER A 1 96 ? 4.404 -0.123 3.867 1.00 91.50 96 SER A N 1
ATOM 730 C CA . SER A 1 96 ? 3.766 -0.374 5.164 1.00 91.50 96 SER A CA 1
ATOM 731 C C . SER A 1 96 ? 2.791 0.742 5.543 1.00 91.50 96 SER A C 1
ATOM 733 O O . SER A 1 96 ? 1.716 0.469 6.071 1.00 91.50 96 SER A O 1
ATOM 735 N N . PHE A 1 97 ? 3.123 1.993 5.224 1.00 91.31 97 PHE A N 1
ATOM 736 C CA . PHE A 1 97 ? 2.268 3.143 5.493 1.00 91.31 97 PHE A CA 1
ATOM 737 C C . PHE A 1 97 ? 0.961 3.071 4.694 1.00 91.31 97 PHE A C 1
ATOM 739 O O . PHE A 1 97 ? -0.119 3.204 5.268 1.00 91.31 97 PHE A O 1
ATOM 746 N N . VAL A 1 98 ? 1.040 2.782 3.389 1.00 92.12 98 VAL A N 1
ATOM 747 C CA . VAL A 1 98 ? -0.144 2.653 2.518 1.00 92.12 98 VAL A CA 1
ATOM 748 C C . VAL A 1 98 ? -0.946 1.391 2.838 1.00 92.12 98 VAL A C 1
ATOM 750 O O . VAL A 1 98 ? -2.177 1.433 2.859 1.00 92.12 98 VAL A O 1
ATOM 753 N N . GLY A 1 99 ? -0.263 0.286 3.141 1.00 91.81 99 GLY A N 1
ATOM 754 C CA . GLY A 1 99 ? -0.861 -1.039 3.252 1.00 91.81 99 GLY A CA 1
ATOM 755 C C . GLY A 1 99 ? -1.192 -1.637 1.883 1.00 91.81 99 GLY A C 1
ATOM 756 O O . GLY A 1 99 ? -1.223 -0.947 0.865 1.00 91.81 99 GLY A O 1
ATOM 757 N N . VAL A 1 100 ? -1.425 -2.948 1.837 1.00 92.75 100 VAL A N 1
ATOM 758 C CA . VAL A 1 100 ? -1.668 -3.650 0.568 1.00 92.75 100 VAL A CA 1
ATOM 759 C C . VAL A 1 100 ? -2.811 -4.640 0.672 1.00 92.75 100 VAL A C 1
ATOM 761 O O . VAL A 1 100 ? -2.987 -5.292 1.700 1.00 92.75 100 VAL A O 1
ATOM 764 N N . ASP A 1 101 ? -3.549 -4.810 -0.421 1.00 93.25 101 ASP A N 1
ATOM 765 C CA . ASP A 1 101 ? -4.528 -5.888 -0.533 1.00 93.25 101 ASP A CA 1
ATOM 766 C C . ASP A 1 101 ? -3.841 -7.207 -0.924 1.00 93.25 101 ASP A C 1
ATOM 768 O O . ASP A 1 101 ? -3.228 -7.316 -1.991 1.00 93.25 101 ASP A O 1
ATOM 772 N N . ILE A 1 102 ? -3.961 -8.237 -0.082 1.00 93.44 102 ILE A N 1
ATOM 773 C CA . ILE A 1 102 ? -3.317 -9.547 -0.292 1.00 93.44 102 ILE A CA 1
ATOM 774 C C . ILE A 1 102 ? -3.826 -10.302 -1.530 1.00 93.44 102 ILE A C 1
ATOM 776 O O . ILE A 1 102 ? -3.102 -11.098 -2.142 1.00 93.44 102 ILE A O 1
ATOM 780 N N . ASN A 1 103 ? -5.077 -10.071 -1.915 1.00 92.94 103 ASN A N 1
ATOM 781 C CA . ASN A 1 103 ? -5.737 -10.771 -3.006 1.00 92.94 103 ASN A CA 1
ATOM 782 C C . ASN A 1 103 ? -5.378 -10.177 -4.369 1.00 92.94 103 ASN A C 1
ATOM 784 O O . ASN A 1 103 ? -5.340 -10.916 -5.353 1.00 92.94 103 ASN A O 1
ATOM 788 N N . ILE A 1 104 ? -5.044 -8.885 -4.414 1.00 90.62 104 ILE A N 1
ATOM 789 C CA . ILE A 1 104 ? -4.740 -8.155 -5.654 1.00 90.62 104 ILE A CA 1
ATOM 790 C C . ILE A 1 104 ? -3.230 -7.954 -5.842 1.00 90.62 104 ILE A C 1
ATOM 792 O O . ILE A 1 104 ? -2.739 -7.969 -6.972 1.00 90.62 104 ILE A O 1
ATOM 796 N N . CYS A 1 105 ? -2.469 -7.804 -4.755 1.00 92.00 105 CYS A N 1
ATOM 797 C CA . CYS A 1 105 ? -1.054 -7.440 -4.822 1.00 92.00 105 CYS A CA 1
ATOM 798 C C . CYS A 1 105 ? -0.186 -8.409 -5.646 1.00 92.00 105 CYS A C 1
ATOM 800 O O . CYS A 1 105 ? -0.447 -9.619 -5.766 1.00 92.00 105 CYS A O 1
ATOM 802 N N . SER A 1 106 ? 0.887 -7.839 -6.202 1.00 93.06 106 SER A N 1
ATOM 803 C CA . SER A 1 106 ? 1.931 -8.558 -6.925 1.00 93.06 106 SER A CA 1
ATOM 804 C C . SER A 1 106 ? 2.923 -9.219 -5.966 1.00 93.06 106 SER A C 1
ATOM 806 O O . SER A 1 106 ? 3.081 -8.812 -4.813 1.00 93.06 106 SER A O 1
ATOM 808 N N . GLU A 1 107 ? 3.640 -10.228 -6.467 1.00 93.50 107 GLU A N 1
ATOM 809 C CA . GLU A 1 107 ? 4.710 -10.884 -5.708 1.00 93.50 107 GLU A CA 1
ATOM 810 C C . GLU A 1 107 ? 5.765 -9.870 -5.251 1.00 93.50 107 GLU A C 1
ATOM 812 O O . GLU A 1 107 ? 6.209 -9.947 -4.113 1.00 93.50 107 GLU A O 1
ATOM 817 N N . THR A 1 108 ? 6.144 -8.917 -6.108 1.00 92.69 108 THR A N 1
ATOM 818 C CA . THR A 1 108 ? 7.184 -7.929 -5.800 1.00 92.69 108 THR A CA 1
ATOM 819 C C . THR A 1 108 ? 6.762 -6.991 -4.679 1.00 92.69 108 THR A C 1
ATOM 821 O O . THR A 1 108 ? 7.526 -6.807 -3.739 1.00 92.69 108 THR A O 1
ATOM 824 N N . LEU A 1 109 ? 5.525 -6.486 -4.712 1.00 93.88 109 LEU A N 1
ATOM 825 C CA . LEU A 1 109 ? 5.004 -5.604 -3.668 1.00 93.88 109 LEU A CA 1
ATOM 826 C C . LEU A 1 109 ? 4.980 -6.299 -2.294 1.00 93.88 109 LEU A C 1
ATOM 828 O O . LEU A 1 109 ? 5.363 -5.703 -1.292 1.00 93.88 109 LEU A O 1
ATOM 832 N N . LEU A 1 110 ? 4.635 -7.593 -2.251 1.00 94.62 110 LEU A N 1
ATOM 833 C CA . LEU A 1 110 ? 4.651 -8.390 -1.017 1.00 94.62 110 LEU A CA 1
ATOM 834 C C . LEU A 1 110 ? 6.040 -8.523 -0.384 1.00 94.62 110 LEU A C 1
ATOM 836 O O . LEU A 1 110 ? 6.137 -8.744 0.821 1.00 94.62 110 LEU A O 1
ATOM 840 N N . ARG A 1 111 ? 7.124 -8.420 -1.162 1.00 94.06 111 ARG A N 1
ATOM 841 C CA . ARG A 1 111 ? 8.493 -8.552 -0.632 1.00 94.06 111 ARG A CA 1
ATOM 842 C C . ARG A 1 111 ? 8.894 -7.378 0.256 1.00 94.06 111 ARG A C 1
ATOM 844 O O . ARG A 1 111 ? 9.802 -7.555 1.058 1.00 94.06 111 ARG A O 1
ATOM 851 N N . HIS A 1 112 ? 8.227 -6.236 0.106 1.00 94.00 112 HIS A N 1
ATOM 852 C CA . HIS A 1 112 ? 8.522 -4.991 0.815 1.00 94.00 112 HIS A CA 1
ATOM 853 C C . HIS A 1 112 ? 7.630 -4.764 2.042 1.00 94.00 112 HIS A C 1
ATOM 855 O O . HIS A 1 112 ? 7.683 -3.699 2.642 1.00 94.00 112 HIS A O 1
ATOM 861 N N . ILE A 1 113 ? 6.799 -5.738 2.423 1.00 94.00 113 ILE A N 1
ATOM 862 C CA . ILE A 1 113 ? 6.032 -5.661 3.671 1.00 94.00 113 ILE A CA 1
ATOM 863 C C . ILE A 1 113 ? 6.901 -6.146 4.825 1.00 94.00 113 ILE A C 1
ATOM 865 O O . ILE A 1 113 ? 7.527 -7.209 4.730 1.00 94.00 113 ILE A O 1
ATOM 869 N N . ALA A 1 114 ? 6.838 -5.436 5.950 1.00 91.50 114 ALA A N 1
ATOM 870 C CA . ALA A 1 114 ? 7.494 -5.831 7.186 1.00 91.50 114 ALA A CA 1
ATOM 871 C C . ALA A 1 114 ? 7.217 -7.304 7.550 1.00 91.50 114 ALA A C 1
ATOM 873 O O . ALA A 1 114 ? 6.076 -7.764 7.647 1.00 91.50 114 ALA A O 1
ATOM 874 N N . GLY A 1 115 ? 8.288 -8.074 7.749 1.00 90.25 115 GLY A N 1
ATOM 875 C CA . GLY A 1 115 ? 8.216 -9.499 8.092 1.00 90.25 115 GLY A CA 1
ATOM 876 C C . GLY A 1 115 ? 8.019 -10.455 6.906 1.00 90.25 115 GLY A C 1
ATOM 877 O O . GLY A 1 115 ? 8.042 -11.679 7.106 1.00 90.25 115 GLY A O 1
ATOM 878 N N . LEU A 1 116 ? 7.883 -9.956 5.674 1.00 93.38 116 LEU A N 1
ATOM 879 C CA . LEU A 1 116 ? 7.878 -10.768 4.456 1.00 93.38 116 LEU A CA 1
ATOM 880 C C . LEU A 1 116 ? 9.240 -10.735 3.748 1.00 93.38 116 LEU A C 1
ATOM 882 O O . LEU A 1 116 ? 10.121 -9.939 4.039 1.00 93.38 116 LEU A O 1
ATOM 886 N N . ASN A 1 117 ? 9.456 -11.709 2.869 1.00 92.50 117 ASN A N 1
ATOM 887 C CA . ASN A 1 117 ? 10.644 -11.808 2.024 1.00 92.50 117 ASN A CA 1
ATOM 888 C C . ASN A 1 117 ? 10.261 -12.477 0.697 1.00 92.50 117 ASN A C 1
ATOM 890 O O . ASN A 1 117 ? 9.134 -12.953 0.551 1.00 92.50 117 ASN A O 1
ATOM 894 N N . ALA A 1 118 ? 11.201 -12.578 -0.247 1.00 92.44 118 ALA A N 1
ATOM 895 C CA . ALA A 1 118 ? 10.964 -13.193 -1.559 1.00 92.44 118 ALA A CA 1
ATOM 896 C C . ALA A 1 118 ? 10.316 -14.589 -1.484 1.00 92.44 118 ALA A C 1
ATOM 898 O O . ALA A 1 118 ? 9.349 -14.863 -2.192 1.00 92.44 118 ALA A O 1
ATOM 899 N N . ASN A 1 119 ? 10.786 -15.453 -0.578 1.00 94.31 119 ASN A N 1
ATOM 900 C CA . ASN A 1 119 ? 10.247 -16.807 -0.432 1.00 94.31 119 ASN A CA 1
ATOM 901 C C . ASN A 1 119 ? 8.826 -16.810 0.150 1.00 94.31 119 ASN A C 1
ATOM 903 O O . ASN A 1 119 ? 7.967 -17.549 -0.326 1.00 94.31 119 ASN A O 1
ATOM 907 N N . ARG A 1 120 ? 8.560 -15.986 1.169 1.00 94.50 120 ARG A N 1
ATOM 908 C CA . ARG A 1 120 ? 7.229 -15.870 1.784 1.00 94.50 120 ARG A CA 1
ATOM 909 C C . ARG A 1 120 ? 6.221 -15.253 0.823 1.00 94.50 120 ARG A C 1
ATOM 911 O O . ARG A 1 120 ? 5.125 -15.786 0.703 1.00 94.50 120 ARG A O 1
ATOM 918 N N . ALA A 1 121 ? 6.608 -14.204 0.099 1.00 94.94 121 ALA A N 1
ATOM 919 C CA . ALA A 1 121 ? 5.788 -13.588 -0.940 1.00 94.94 121 ALA A CA 1
ATOM 920 C C . ALA A 1 121 ? 5.380 -14.617 -2.005 1.00 94.94 121 ALA A C 1
ATOM 922 O O . ALA A 1 121 ? 4.197 -14.760 -2.310 1.00 94.94 121 ALA A O 1
ATOM 923 N N . LYS A 1 122 ? 6.333 -15.424 -2.489 1.00 94.94 122 LYS A N 1
ATOM 924 C CA . LYS A 1 122 ? 6.045 -16.517 -3.424 1.00 94.94 122 LYS A CA 1
ATOM 925 C C . LYS A 1 122 ? 5.067 -17.542 -2.840 1.00 94.94 122 LYS A C 1
ATOM 927 O O . LYS A 1 122 ? 4.106 -17.913 -3.507 1.00 94.94 122 LYS A O 1
ATOM 932 N N . ASN A 1 123 ? 5.265 -17.961 -1.589 1.00 95.44 123 ASN A N 1
ATOM 933 C CA . ASN A 1 123 ? 4.373 -18.920 -0.930 1.00 95.44 123 ASN A CA 1
ATOM 934 C C . ASN A 1 123 ? 2.945 -18.375 -0.755 1.00 95.44 123 ASN A C 1
ATOM 936 O O . ASN A 1 123 ? 1.996 -19.146 -0.876 1.00 95.44 123 ASN A O 1
ATOM 940 N N . ILE A 1 124 ? 2.783 -17.072 -0.500 1.00 95.56 124 ILE A N 1
ATOM 941 C CA . ILE A 1 124 ? 1.471 -16.409 -0.429 1.00 95.56 124 ILE A CA 1
ATOM 942 C C . ILE A 1 124 ? 0.767 -16.481 -1.788 1.00 95.56 124 ILE A C 1
ATOM 944 O O . ILE A 1 124 ? -0.389 -16.893 -1.858 1.00 95.56 124 ILE A O 1
ATOM 948 N N . ILE A 1 125 ? 1.467 -16.147 -2.877 1.00 94.25 125 ILE A N 1
ATOM 949 C CA . ILE A 1 125 ? 0.907 -16.216 -4.236 1.00 94.25 125 ILE A CA 1
ATOM 950 C C . ILE A 1 125 ? 0.555 -17.660 -4.616 1.00 94.25 125 ILE A C 1
ATOM 952 O O . ILE A 1 125 ? -0.525 -17.911 -5.149 1.00 94.25 125 ILE A O 1
ATOM 956 N N . GLU A 1 126 ? 1.421 -18.626 -4.303 1.00 94.44 126 GLU A N 1
ATOM 957 C CA . GLU A 1 126 ? 1.140 -20.048 -4.532 1.00 94.44 126 GLU A CA 1
ATOM 958 C C . GLU A 1 126 ? -0.064 -20.540 -3.720 1.00 94.44 126 GLU A C 1
ATOM 960 O O . GLU A 1 126 ? -0.847 -21.356 -4.210 1.00 94.44 126 GLU A O 1
ATOM 965 N N . TRP A 1 127 ? -0.225 -20.064 -2.482 1.00 95.19 127 TRP A N 1
ATOM 966 C CA . TRP A 1 127 ? -1.389 -20.382 -1.659 1.00 95.19 127 TRP A CA 1
ATOM 967 C C . TRP A 1 127 ? -2.663 -19.795 -2.273 1.00 95.19 127 TRP A C 1
ATOM 969 O O . TRP A 1 127 ? -3.644 -20.525 -2.408 1.00 95.19 127 TRP A O 1
ATOM 979 N N . ARG A 1 128 ? -2.619 -18.534 -2.732 1.00 93.62 128 ARG A N 1
ATOM 980 C CA . ARG A 1 128 ? -3.734 -17.836 -3.400 1.00 93.62 128 ARG A CA 1
ATOM 981 C C . ARG A 1 128 ? -4.188 -18.557 -4.670 1.00 93.62 128 ARG A C 1
ATOM 983 O O . ARG A 1 128 ? -5.377 -18.691 -4.927 1.00 93.62 128 ARG A O 1
ATOM 990 N N . GLN A 1 129 ? -3.242 -19.068 -5.456 1.00 91.75 129 GLN A N 1
ATOM 991 C CA . GLN A 1 129 ? -3.544 -19.836 -6.669 1.00 91.75 129 GLN A CA 1
ATOM 992 C C . GLN A 1 129 ? -4.186 -21.200 -6.374 1.00 91.75 129 GLN A C 1
ATOM 994 O O . GLN A 1 129 ? -4.974 -21.684 -7.180 1.00 91.75 129 GLN A O 1
ATOM 999 N N . LYS A 1 130 ? -3.847 -21.833 -5.243 1.00 92.94 130 LYS A N 1
ATOM 1000 C CA . LYS A 1 130 ? -4.331 -23.178 -4.886 1.00 92.94 130 LYS A CA 1
ATOM 1001 C C . LYS A 1 130 ? -5.657 -23.167 -4.131 1.00 92.94 130 LYS A C 1
ATOM 1003 O O . LYS A 1 130 ? -6.499 -24.016 -4.396 1.00 92.94 130 LYS A O 1
ATOM 1008 N N . ASN A 1 131 ? -5.819 -22.248 -3.181 1.00 90.50 131 ASN A N 1
ATOM 1009 C CA . ASN A 1 131 ? -6.970 -22.209 -2.273 1.00 90.50 131 ASN A CA 1
ATOM 1010 C C . ASN A 1 131 ? -7.999 -21.135 -2.653 1.00 90.50 131 ASN A C 1
ATOM 1012 O O . ASN A 1 131 ? -9.084 -21.108 -2.078 1.00 90.50 131 ASN A O 1
ATOM 1016 N N . GLY A 1 132 ? -7.679 -20.273 -3.622 1.00 90.12 132 GLY A N 1
ATOM 1017 C CA . GLY A 1 132 ? -8.484 -19.104 -3.956 1.00 90.12 132 GLY A CA 1
ATOM 1018 C C . GLY A 1 132 ? -8.122 -17.883 -3.099 1.00 90.12 132 GLY A C 1
ATOM 1019 O O . GLY A 1 132 ? -7.051 -17.847 -2.484 1.00 90.12 132 GLY A O 1
ATOM 1020 N N . PRO A 1 133 ? -8.976 -16.846 -3.091 1.00 92.00 133 PRO A N 1
ATOM 1021 C CA . PRO A 1 133 ? -8.713 -15.623 -2.345 1.00 92.00 133 PRO A CA 1
ATOM 1022 C C . PRO A 1 133 ? -8.736 -15.853 -0.830 1.00 92.00 133 PRO A C 1
ATOM 1024 O O . PRO A 1 133 ? -9.467 -16.698 -0.313 1.00 92.00 133 PRO A O 1
ATOM 1027 N N . PHE A 1 134 ? -7.950 -15.052 -0.115 1.00 92.88 134 PHE A N 1
ATOM 1028 C CA . PHE A 1 134 ? -8.010 -14.951 1.336 1.00 92.88 134 PHE A CA 1
ATOM 1029 C C . PHE A 1 134 ? -9.317 -14.263 1.748 1.00 92.88 134 PHE A C 1
ATOM 1031 O O . PHE A 1 134 ? -9.651 -13.195 1.237 1.00 92.88 134 PHE A O 1
ATOM 1038 N N . ILE A 1 135 ? -10.031 -14.888 2.678 1.00 91.44 135 ILE A N 1
ATOM 1039 C CA . ILE A 1 135 ? -11.287 -14.441 3.290 1.00 91.44 135 ILE A CA 1
ATOM 1040 C C . ILE A 1 135 ? -11.001 -13.664 4.581 1.00 91.44 135 ILE A C 1
ATOM 1042 O O . ILE A 1 135 ? -11.698 -12.701 4.899 1.00 91.44 135 ILE A O 1
ATOM 1046 N N . ASN A 1 136 ? -9.985 -14.096 5.334 1.00 91.88 136 ASN A N 1
ATOM 1047 C CA . ASN A 1 136 ? -9.564 -13.450 6.569 1.00 91.88 136 ASN A CA 1
ATOM 1048 C C . ASN A 1 136 ? -8.041 -13.505 6.756 1.00 91.88 136 ASN A C 1
ATOM 1050 O O . ASN A 1 136 ? -7.341 -14.305 6.130 1.00 91.88 136 ASN A O 1
ATOM 1054 N N . ARG A 1 137 ? -7.512 -12.651 7.638 1.00 93.25 137 ARG A N 1
ATOM 1055 C CA . ARG A 1 137 ? -6.075 -12.605 7.942 1.00 93.25 137 ARG A CA 1
ATOM 1056 C C . ARG A 1 137 ? -5.592 -13.883 8.612 1.00 93.25 137 ARG A C 1
ATOM 1058 O O . ARG A 1 137 ? -4.428 -14.232 8.459 1.00 93.25 137 ARG A O 1
ATOM 1065 N N . GLU A 1 138 ? -6.441 -14.606 9.338 1.00 91.12 138 GLU A N 1
ATOM 1066 C CA . GLU A 1 138 ? -6.017 -15.821 10.042 1.00 91.12 138 GLU A CA 1
ATOM 1067 C C . GLU A 1 138 ? -5.517 -16.915 9.095 1.00 91.12 138 GLU A C 1
ATOM 1069 O O . GLU A 1 138 ? -4.566 -17.614 9.445 1.00 91.12 138 GLU A O 1
ATOM 1074 N N . GLN A 1 139 ? -6.056 -16.984 7.875 1.00 91.75 139 GLN A N 1
ATOM 1075 C CA . GLN A 1 139 ? -5.589 -17.886 6.815 1.00 91.75 139 GLN A CA 1
ATOM 1076 C C . GLN A 1 139 ? -4.124 -17.662 6.419 1.00 91.75 139 GLN A C 1
ATOM 1078 O O . GLN A 1 139 ? -3.480 -18.567 5.889 1.00 91.75 139 GLN A O 1
ATOM 1083 N N . LEU A 1 140 ? -3.543 -16.493 6.713 1.00 91.94 140 LEU A N 1
ATOM 1084 C CA . LEU A 1 140 ? -2.111 -16.270 6.512 1.00 91.94 140 LEU A CA 1
ATOM 1085 C C . LEU A 1 140 ? -1.266 -17.248 7.345 1.00 91.94 140 LEU A C 1
ATOM 1087 O O . LEU A 1 140 ? -0.183 -17.636 6.910 1.00 91.94 140 LEU A O 1
ATOM 1091 N N . LYS A 1 141 ? -1.760 -17.705 8.504 1.00 91.88 141 LYS A N 1
ATOM 1092 C CA . LYS A 1 141 ? -1.070 -18.694 9.353 1.00 91.88 141 LYS A CA 1
ATOM 1093 C C . LYS A 1 141 ? -0.949 -20.068 8.680 1.00 91.88 141 LYS A C 1
ATOM 1095 O O . LYS A 1 141 ? -0.040 -20.822 9.017 1.00 91.88 141 LYS A O 1
ATOM 1100 N N . ASP A 1 142 ? -1.815 -20.370 7.712 1.00 91.12 142 ASP A N 1
ATOM 1101 C CA . ASP A 1 142 ? -1.785 -21.622 6.946 1.00 91.12 142 ASP A CA 1
ATOM 1102 C C . ASP A 1 142 ? -0.778 -21.574 5.783 1.00 91.12 142 ASP A C 1
ATOM 1104 O O . ASP A 1 142 ? -0.495 -22.591 5.139 1.00 91.12 142 ASP A O 1
ATOM 1108 N N . VAL A 1 143 ? -0.208 -20.400 5.495 1.00 93.38 143 VAL A N 1
ATOM 1109 C CA . VAL A 1 143 ? 0.790 -20.237 4.439 1.00 93.38 143 VAL A CA 1
ATOM 1110 C C . VAL A 1 143 ? 2.117 -20.848 4.881 1.00 93.38 143 VAL A C 1
ATOM 1112 O O . VAL A 1 143 ? 2.693 -20.525 5.923 1.00 93.38 143 VAL A O 1
ATOM 1115 N N . LYS A 1 144 ? 2.670 -21.714 4.028 1.00 91.94 144 LYS A N 1
ATOM 1116 C CA . LYS A 1 144 ? 3.957 -22.367 4.274 1.00 91.94 144 LYS A CA 1
ATOM 1117 C C . LYS A 1 144 ? 5.056 -21.332 4.555 1.00 91.94 144 LYS A C 1
ATOM 1119 O O . LYS A 1 144 ? 5.340 -20.464 3.734 1.00 91.94 144 LYS A O 1
ATOM 1124 N N . GLY A 1 145 ? 5.737 -21.472 5.692 1.00 88.25 145 GLY A N 1
ATOM 1125 C CA . GLY A 1 145 ? 6.867 -20.612 6.066 1.00 88.25 145 GLY A CA 1
ATOM 1126 C C . GLY A 1 145 ? 6.483 -19.257 6.675 1.00 88.25 145 GLY A C 1
ATOM 1127 O O . GLY A 1 145 ? 7.386 -18.471 6.992 1.00 88.25 145 GLY A O 1
ATOM 1128 N N . LEU A 1 146 ? 5.186 -18.992 6.880 1.00 90.94 146 LEU A N 1
ATOM 1129 C CA . LEU A 1 146 ? 4.713 -17.864 7.6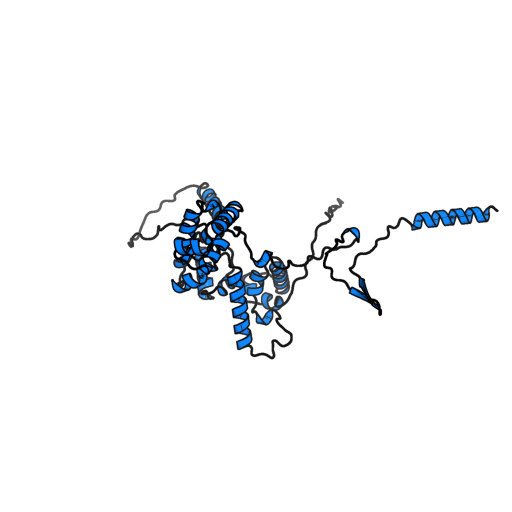74 1.00 90.94 146 LEU A CA 1
ATOM 1130 C C . LEU A 1 146 ? 4.511 -18.311 9.129 1.00 90.94 146 LEU A C 1
ATOM 1132 O O . LEU A 1 146 ? 3.526 -18.944 9.487 1.00 90.94 146 LEU A O 1
ATOM 1136 N N . GLY A 1 147 ? 5.505 -18.030 9.973 1.00 89.88 147 GLY A N 1
ATOM 1137 C CA . GLY A 1 147 ? 5.427 -18.325 11.405 1.00 89.88 147 GLY A CA 1
ATOM 1138 C C . GLY A 1 147 ? 4.630 -17.267 12.181 1.00 89.88 147 GLY A C 1
ATOM 1139 O O . GLY A 1 147 ? 4.378 -16.183 11.654 1.00 89.88 147 GLY A O 1
ATOM 1140 N N . PRO A 1 148 ? 4.324 -17.514 13.468 1.00 91.38 148 PRO A N 1
ATOM 1141 C CA . PRO A 1 148 ? 3.537 -16.594 14.297 1.00 91.38 148 PRO A CA 1
ATOM 1142 C C . PRO A 1 148 ? 4.171 -15.201 14.421 1.00 91.38 148 PRO A C 1
ATOM 1144 O O . PRO A 1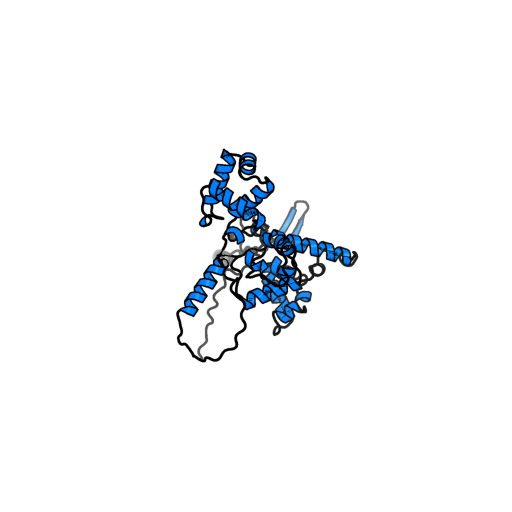 148 ? 3.462 -14.204 14.368 1.00 91.38 148 PRO A O 1
ATOM 1147 N N . LYS A 1 149 ? 5.507 -15.114 14.504 1.00 92.88 149 LYS A N 1
ATOM 1148 C CA . LYS A 1 149 ? 6.227 -13.827 14.528 1.00 92.88 149 LYS A CA 1
ATOM 1149 C C . LYS A 1 149 ? 6.072 -13.051 13.224 1.00 92.88 149 LYS A C 1
ATOM 1151 O O . LYS A 1 149 ? 5.884 -11.846 13.239 1.00 92.88 149 LYS A O 1
ATOM 1156 N N . SER A 1 150 ? 6.161 -13.745 12.094 1.00 93.25 150 SER A N 1
ATOM 1157 C CA . SER A 1 150 ? 6.051 -13.119 10.775 1.00 93.25 150 SER A CA 1
ATOM 1158 C C . SER A 1 150 ? 4.629 -12.660 10.508 1.00 93.25 150 SER A C 1
ATOM 1160 O O . SER A 1 150 ? 4.445 -11.566 10.000 1.00 93.25 150 SER A O 1
ATOM 1162 N N . PHE A 1 151 ? 3.643 -13.454 10.933 1.00 95.31 151 PHE A N 1
ATOM 1163 C CA . PHE A 1 151 ? 2.244 -13.048 10.942 1.00 95.31 151 PHE A CA 1
ATOM 1164 C C . PHE A 1 151 ? 2.029 -11.785 11.786 1.00 95.31 151 PHE A C 1
ATOM 1166 O O . PHE A 1 151 ? 1.438 -10.834 11.296 1.00 95.31 151 PHE A O 1
ATOM 1173 N N . GLN A 1 152 ? 2.563 -11.733 13.011 1.00 94.56 152 GLN A N 1
ATOM 1174 C CA . GLN A 1 152 ? 2.466 -10.542 13.863 1.00 94.56 152 GLN A CA 1
ATOM 1175 C C . GLN A 1 152 ? 3.126 -9.303 13.233 1.00 94.56 152 GLN A C 1
ATOM 1177 O O . GLN A 1 152 ? 2.660 -8.192 13.430 1.00 94.56 152 GLN A O 1
ATOM 1182 N N . GLN A 1 153 ? 4.205 -9.472 12.468 1.00 94.00 153 GLN A N 1
ATOM 1183 C CA . GLN A 1 153 ? 4.869 -8.349 11.804 1.00 94.00 153 GLN A CA 1
ATOM 1184 C C . GLN A 1 153 ? 4.088 -7.830 10.592 1.00 94.00 153 GLN A C 1
ATOM 1186 O O . GLN A 1 153 ? 4.014 -6.622 10.403 1.00 94.00 153 GLN A O 1
ATOM 1191 N N . CYS A 1 154 ? 3.499 -8.714 9.780 1.00 94.25 154 CYS A N 1
ATOM 1192 C CA . CYS A 1 154 ? 2.873 -8.303 8.523 1.00 94.25 154 CYS A CA 1
ATOM 1193 C C . CYS A 1 154 ? 1.368 -8.017 8.630 1.00 94.25 154 CYS A C 1
ATOM 1195 O O . CYS A 1 154 ? 0.833 -7.262 7.819 1.00 94.25 154 CYS A O 1
ATOM 1197 N N . ALA A 1 155 ? 0.661 -8.600 9.603 1.00 94.12 155 ALA A N 1
ATOM 1198 C CA . ALA A 1 155 ? -0.802 -8.609 9.613 1.00 94.12 155 ALA A CA 1
ATOM 1199 C C . ALA A 1 155 ? -1.449 -7.223 9.760 1.00 94.12 155 ALA A C 1
ATOM 1201 O O . ALA A 1 155 ? -2.611 -7.074 9.398 1.00 94.12 155 ALA A O 1
ATOM 1202 N N . GLY A 1 156 ? -0.733 -6.220 10.278 1.00 92.31 156 GLY A N 1
ATOM 1203 C CA . GLY A 1 156 ? -1.231 -4.840 10.370 1.00 92.31 156 GLY A CA 1
ATOM 1204 C C . GLY A 1 156 ? -1.239 -4.099 9.030 1.00 92.31 156 GLY A C 1
ATOM 1205 O O . GLY A 1 156 ? -2.041 -3.192 8.832 1.00 92.31 156 GLY A O 1
ATOM 1206 N N . PHE A 1 157 ? -0.384 -4.516 8.095 1.00 93.94 157 PHE A N 1
ATOM 1207 C CA . PHE A 1 157 ? -0.195 -3.865 6.794 1.00 93.94 157 PHE A CA 1
ATOM 1208 C C . PHE A 1 157 ? -0.968 -4.554 5.665 1.00 93.94 157 PHE A C 1
ATOM 1210 O O . PHE A 1 157 ? -1.108 -4.009 4.571 1.00 93.94 157 PHE A O 1
ATOM 1217 N N . ILE A 1 158 ? -1.473 -5.761 5.926 1.00 94.12 158 ILE A N 1
ATOM 1218 C CA . ILE A 1 158 ? -2.237 -6.552 4.968 1.00 94.12 158 ILE A CA 1
ATOM 1219 C C . ILE A 1 158 ? -3.724 -6.259 5.128 1.00 94.12 158 ILE A C 1
ATOM 1221 O O . ILE A 1 158 ? -4.308 -6.530 6.173 1.00 94.12 158 ILE A O 1
ATOM 1225 N N . ARG A 1 159 ? -4.361 -5.784 4.065 1.00 92.69 159 ARG A N 1
ATOM 1226 C CA . ARG A 1 159 ? -5.805 -5.573 3.980 1.00 92.69 159 ARG A CA 1
ATOM 1227 C C . ARG A 1 159 ? -6.448 -6.650 3.115 1.00 92.69 159 ARG A C 1
ATOM 1229 O O . ARG A 1 159 ? -5.788 -7.290 2.291 1.00 92.69 159 ARG A O 1
ATOM 1236 N N . ILE A 1 160 ? -7.732 -6.874 3.351 1.00 92.19 160 ILE A N 1
ATOM 1237 C CA . ILE A 1 160 ? -8.539 -7.827 2.596 1.00 92.19 160 ILE A CA 1
ATOM 1238 C C . ILE A 1 160 ? -9.845 -7.142 2.228 1.00 92.19 160 ILE A C 1
ATOM 1240 O O . ILE A 1 160 ? -10.680 -6.924 3.105 1.00 92.19 160 ILE A O 1
ATOM 1244 N N . ASP A 1 161 ? -10.034 -6.822 0.951 1.00 88.44 161 ASP A N 1
ATOM 1245 C CA . ASP A 1 161 ? -11.290 -6.249 0.487 1.00 88.44 161 ASP A CA 1
ATOM 1246 C C . ASP A 1 161 ? -12.450 -7.267 0.522 1.00 88.44 161 ASP A C 1
ATOM 1248 O O . ASP A 1 161 ? -12.452 -8.299 -0.156 1.00 88.44 161 ASP A O 1
ATOM 1252 N N . GLN A 1 162 ? -13.471 -6.955 1.320 1.00 82.38 162 GLN A N 1
ATOM 1253 C CA . GLN A 1 162 ? -14.684 -7.750 1.469 1.00 82.38 162 GLN A CA 1
ATOM 1254 C C . GLN A 1 162 ? -15.589 -7.684 0.237 1.00 82.38 162 GLN A C 1
ATOM 1256 O O . GLN A 1 162 ? -16.331 -8.638 -0.014 1.00 82.38 162 GLN A O 1
ATOM 1261 N N . GLU A 1 163 ? -15.550 -6.602 -0.546 1.00 80.75 163 GLU A N 1
ATOM 1262 C CA . GLU A 1 163 ? -16.324 -6.514 -1.786 1.00 80.75 163 GLU A CA 1
ATOM 1263 C C . GLU A 1 163 ? -15.776 -7.488 -2.830 1.00 80.75 163 GLU A C 1
ATOM 1265 O O . GLU A 1 163 ? -16.541 -8.254 -3.428 1.00 80.75 163 GLU A O 1
ATOM 1270 N N . TYR A 1 164 ? -14.449 -7.548 -2.961 1.00 81.50 164 TYR A N 1
ATOM 1271 C CA . TYR A 1 164 ? -13.771 -8.534 -3.796 1.00 81.50 164 TYR A CA 1
ATOM 1272 C C . TYR A 1 164 ? -14.152 -9.974 -3.414 1.00 81.50 164 TYR A C 1
ATOM 1274 O O . TYR A 1 164 ? -14.520 -10.772 -4.281 1.00 81.50 164 TYR A O 1
ATOM 1282 N N . ILE A 1 165 ? -14.159 -10.298 -2.113 1.00 82.44 165 ILE A N 1
ATOM 1283 C CA . ILE A 1 165 ? -14.593 -11.617 -1.622 1.00 82.44 165 ILE A CA 1
ATOM 1284 C C . ILE A 1 165 ? -16.062 -11.877 -1.967 1.00 82.44 165 ILE A C 1
ATOM 1286 O O . ILE A 1 165 ? -16.395 -12.947 -2.476 1.00 82.44 165 ILE A O 1
ATOM 1290 N N . ARG A 1 166 ? -16.956 -10.910 -1.720 1.00 79.12 166 ARG A N 1
ATOM 1291 C CA . ARG A 1 166 ? -18.394 -11.057 -1.995 1.00 79.12 166 ARG A CA 1
ATOM 1292 C C . ARG A 1 166 ? -18.655 -11.319 -3.477 1.00 79.12 166 ARG A C 1
ATOM 1294 O O . ARG A 1 166 ? -19.457 -12.198 -3.800 1.00 79.12 166 ARG A O 1
ATOM 1301 N N . SER A 1 167 ? -17.978 -10.586 -4.359 1.00 79.88 167 SER A N 1
ATOM 1302 C CA . SER A 1 167 ? -18.056 -10.774 -5.810 1.00 79.88 167 SER A CA 1
ATOM 1303 C C . SER A 1 167 ? -17.611 -12.184 -6.204 1.00 79.88 167 SER A C 1
ATOM 1305 O O . SER A 1 167 ? -18.344 -12.907 -6.880 1.00 79.88 167 SER A O 1
ATOM 1307 N N . PHE A 1 168 ? -16.469 -12.634 -5.682 1.00 76.75 168 PHE A N 1
ATOM 1308 C CA . PHE A 1 168 ? -15.933 -13.961 -5.969 1.00 76.75 168 PHE A CA 1
ATOM 1309 C C . PHE A 1 168 ? -16.830 -15.102 -5.455 1.00 76.75 168 PHE A C 1
ATOM 1311 O O . PHE A 1 168 ? -17.097 -16.063 -6.179 1.00 76.75 168 PHE A O 1
ATOM 1318 N N . CYS A 1 169 ? -17.350 -14.998 -4.228 1.00 67.88 169 CYS A N 1
ATOM 1319 C CA . CYS A 1 169 ? -18.263 -15.996 -3.665 1.00 67.88 169 CYS A CA 1
ATOM 1320 C C . CYS A 1 169 ? -19.588 -16.075 -4.436 1.00 67.88 169 CYS A C 1
ATOM 1322 O O . CYS A 1 169 ? -20.118 -17.171 -4.614 1.00 67.88 169 CYS A O 1
ATOM 1324 N N . SER A 1 170 ? -20.099 -14.938 -4.922 1.00 68.00 170 SER A N 1
ATOM 1325 C CA . SER A 1 170 ? -21.325 -14.890 -5.733 1.00 68.00 170 SER A CA 1
ATOM 1326 C C . SER A 1 170 ? -21.129 -15.550 -7.103 1.00 68.00 170 SER A C 1
ATOM 1328 O O . S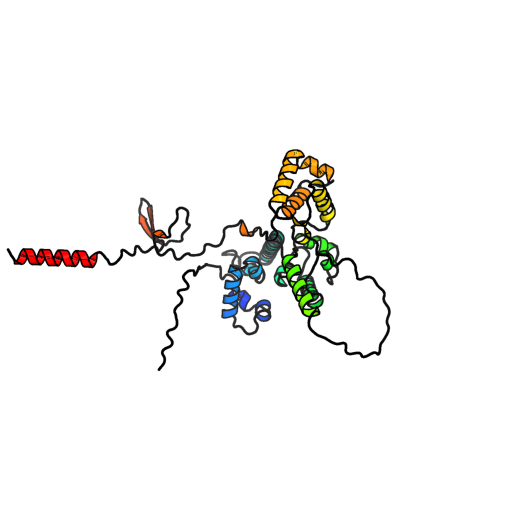ER A 1 170 ? -22.014 -16.239 -7.594 1.00 68.00 170 SER A O 1
ATOM 1330 N N . GLN A 1 171 ? -19.940 -15.421 -7.697 1.00 62.66 171 GLN A N 1
ATOM 1331 C CA . GLN A 1 171 ? -19.608 -16.097 -8.956 1.00 62.66 171 GLN A CA 1
ATOM 1332 C C . GLN A 1 171 ? -19.469 -17.619 -8.778 1.00 62.66 171 GLN A C 1
ATOM 1334 O O . GLN A 1 171 ? -19.889 -18.391 -9.641 1.00 62.66 171 GLN A O 1
ATOM 1339 N N . GLN A 1 172 ? -18.920 -18.086 -7.650 1.00 58.44 172 GLN A N 1
ATOM 1340 C CA . GLN A 1 172 ? -18.814 -19.525 -7.373 1.00 58.44 172 GLN A CA 1
ATOM 1341 C C . GLN A 1 172 ? -20.166 -20.197 -7.104 1.00 58.44 172 GLN A C 1
ATOM 1343 O O . GLN A 1 172 ? -20.353 -21.350 -7.501 1.00 58.44 172 GLN A O 1
ATOM 1348 N N . SER A 1 173 ? -21.118 -19.511 -6.462 1.00 53.06 173 SER A N 1
ATOM 1349 C CA . SER A 1 173 ? -22.464 -20.060 -6.259 1.00 53.06 173 SER A CA 1
ATOM 1350 C C . SER A 1 173 ? -23.248 -20.183 -7.571 1.00 53.06 173 SER A C 1
ATOM 1352 O O . SER A 1 173 ? -24.008 -21.139 -7.726 1.00 53.06 173 SER A O 1
ATOM 1354 N N . GLU A 1 174 ? -23.011 -19.302 -8.547 1.00 42.84 174 GLU A N 1
ATOM 1355 C CA . GLU A 1 174 ? -23.581 -19.410 -9.898 1.00 42.84 174 GLU A CA 1
ATOM 1356 C C . GLU A 1 174 ? -22.975 -20.574 -10.706 1.00 42.84 174 GLU A C 1
ATOM 1358 O O . GLU A 1 174 ? -23.710 -21.336 -11.338 1.00 42.84 174 GLU A O 1
ATOM 1363 N N . LEU A 1 175 ? -21.657 -20.795 -10.619 1.00 43.50 175 LEU A N 1
ATOM 1364 C CA . LEU A 1 175 ? -20.974 -21.943 -11.243 1.00 43.50 175 LEU A CA 1
ATOM 1365 C C . LEU A 1 175 ? -21.377 -23.294 -10.621 1.00 43.50 175 LEU A C 1
ATOM 1367 O O . LEU A 1 175 ? -21.421 -24.305 -11.319 1.00 43.50 175 LEU A O 1
ATOM 1371 N N . ALA A 1 176 ? -21.716 -23.327 -9.329 1.00 40.41 176 ALA A N 1
ATOM 1372 C CA . ALA A 1 176 ? -22.213 -24.530 -8.658 1.00 40.41 176 ALA A CA 1
ATOM 1373 C C . ALA A 1 176 ? -23.686 -24.858 -8.990 1.00 40.41 176 ALA A C 1
ATOM 1375 O O . ALA A 1 176 ? -24.112 -26.002 -8.821 1.00 40.41 176 ALA A O 1
ATOM 1376 N N . ALA A 1 177 ? -24.464 -23.883 -9.477 1.00 35.34 177 ALA A N 1
ATOM 1377 C CA . ALA A 1 177 ? -25.884 -24.045 -9.801 1.00 35.34 177 ALA A CA 1
ATOM 1378 C C . ALA A 1 177 ? -26.151 -24.515 -11.248 1.00 35.34 177 ALA A C 1
ATOM 1380 O O . ALA A 1 177 ? -27.276 -24.906 -11.565 1.00 35.34 177 ALA A O 1
ATOM 1381 N N . GLY A 1 178 ? -25.138 -24.533 -12.123 1.00 29.08 178 GLY A N 1
ATOM 1382 C CA . GLY A 1 178 ? -25.276 -24.925 -13.528 1.00 29.08 178 GLY A CA 1
ATOM 1383 C C . GLY A 1 178 ? -24.326 -26.045 -13.961 1.00 29.08 178 GLY A C 1
ATOM 1384 O O . GLY A 1 178 ? -23.247 -25.759 -14.463 1.00 29.08 178 GLY A O 1
ATOM 1385 N N . GLY A 1 179 ? -24.751 -27.317 -13.871 1.00 25.81 179 GLY A N 1
ATOM 1386 C CA . GLY A 1 179 ? -24.167 -28.391 -14.702 1.00 25.81 179 GLY A CA 1
ATOM 1387 C C . GLY A 1 179 ? -23.809 -29.726 -14.031 1.00 25.81 179 GLY A C 1
ATOM 1388 O O . GLY A 1 179 ? -22.657 -30.010 -13.747 1.00 25.81 179 GLY A O 1
ATOM 1389 N N . HIS A 1 180 ? -24.831 -30.566 -13.862 1.00 26.33 180 HIS A N 1
ATOM 1390 C CA . HIS A 1 180 ? -24.897 -32.037 -13.910 1.00 26.33 180 HIS A CA 1
ATOM 1391 C C . HIS A 1 180 ? -23.678 -32.995 -13.800 1.00 26.33 180 HIS A C 1
ATOM 1393 O O . HIS A 1 180 ? -22.771 -33.020 -14.623 1.00 26.33 180 HIS A O 1
ATOM 1399 N N . LYS A 1 181 ? -23.974 -34.026 -12.984 1.00 22.69 181 LYS A N 1
ATOM 1400 C CA . LYS A 1 181 ? -23.756 -35.485 -13.138 1.00 22.69 181 LYS A CA 1
ATOM 1401 C C . LYS A 1 181 ? -22.434 -36.089 -12.657 1.00 22.69 181 LYS A C 1
ATOM 1403 O O . LYS A 1 181 ? -21.425 -36.148 -13.346 1.00 22.69 181 LYS A O 1
ATOM 1408 N N . ALA A 1 182 ? -22.584 -36.705 -11.484 1.00 26.41 182 ALA A N 1
ATOM 1409 C CA . ALA A 1 182 ? -21.909 -37.905 -11.022 1.00 26.41 182 ALA A CA 1
ATOM 1410 C C . ALA A 1 182 ? -21.397 -38.805 -12.159 1.00 26.41 182 ALA A C 1
ATOM 1412 O O . ALA A 1 182 ? -22.179 -39.377 -12.920 1.00 26.41 182 ALA A O 1
ATOM 1413 N N . VAL A 1 183 ? -20.082 -39.002 -12.177 1.00 22.92 183 VAL A N 1
ATOM 1414 C CA . VAL A 1 183 ? -19.471 -40.225 -12.685 1.00 22.92 183 VAL A CA 1
ATOM 1415 C C . VAL A 1 183 ? -18.901 -40.954 -11.478 1.00 22.92 183 VAL A C 1
ATOM 1417 O O . VAL A 1 183 ? -17.937 -40.529 -10.846 1.00 22.92 183 VAL A O 1
ATOM 1420 N N . THR A 1 184 ? -19.578 -42.041 -11.136 1.00 22.42 184 THR A N 1
ATOM 1421 C CA . THR A 1 184 ? -19.130 -43.079 -10.218 1.00 22.42 184 THR A CA 1
ATOM 1422 C C . THR A 1 184 ? -17.877 -43.750 -10.770 1.00 22.42 184 THR A C 1
ATOM 1424 O O . THR A 1 184 ? -17.901 -44.246 -11.896 1.00 22.42 184 THR A O 1
ATOM 1427 N N . ASN A 1 185 ? -16.828 -43.866 -9.958 1.00 21.33 185 ASN A N 1
ATOM 1428 C CA . ASN A 1 185 ? -16.059 -45.105 -9.932 1.00 21.33 185 ASN A CA 1
ATOM 1429 C C . ASN A 1 185 ? -15.347 -45.287 -8.590 1.00 21.33 185 ASN A C 1
ATOM 1431 O O . ASN A 1 185 ? -14.466 -44.520 -8.205 1.00 21.33 185 ASN A O 1
ATOM 1435 N N . GLU A 1 186 ? -15.767 -46.325 -7.876 1.00 21.84 186 GLU A N 1
ATOM 1436 C CA . GLU A 1 186 ? -15.129 -46.823 -6.670 1.00 21.84 186 GLU A CA 1
ATOM 1437 C C . GLU A 1 186 ? -13.876 -47.634 -7.027 1.00 21.84 186 GLU A C 1
ATOM 1439 O O . GLU A 1 186 ? -13.937 -48.546 -7.851 1.00 21.84 186 GLU A O 1
ATOM 1444 N N . LYS A 1 187 ? -12.758 -47.363 -6.343 1.00 21.48 187 LYS A N 1
ATOM 1445 C CA . LYS A 1 187 ? -11.923 -48.367 -5.649 1.00 21.48 187 LYS A CA 1
ATOM 1446 C C . LYS A 1 187 ? -10.776 -47.657 -4.930 1.00 21.48 187 LYS A C 1
ATOM 1448 O O . LYS A 1 187 ? -10.015 -46.906 -5.526 1.00 21.48 187 LYS A O 1
ATOM 1453 N N . GLY A 1 188 ? -10.719 -47.847 -3.614 1.00 20.23 188 GLY A N 1
ATOM 1454 C CA . GLY A 1 188 ? -9.953 -46.996 -2.709 1.00 20.23 188 GLY A CA 1
ATOM 1455 C C . GLY A 1 188 ? -8.510 -47.408 -2.427 1.00 20.23 188 GLY A C 1
ATOM 1456 O O . GLY A 1 188 ? -8.052 -48.489 -2.777 1.00 20.23 188 GLY A O 1
ATOM 1457 N N . CYS A 1 189 ? -7.843 -46.557 -1.649 1.00 19.95 189 CYS A N 1
ATOM 1458 C CA . CYS A 1 189 ? -6.824 -46.973 -0.694 1.00 19.95 189 CYS A CA 1
ATOM 1459 C C . CYS A 1 189 ? -6.903 -46.067 0.544 1.00 19.95 189 CYS A C 1
ATOM 1461 O O . CYS A 1 189 ? -6.832 -44.843 0.459 1.00 19.95 189 CYS A O 1
ATOM 1463 N N . LYS A 1 190 ? -7.119 -46.689 1.705 1.00 20.77 190 LYS A N 1
ATOM 1464 C CA . LYS A 1 190 ? -7.240 -46.052 3.018 1.00 20.77 190 LYS A CA 1
ATOM 1465 C C . LYS A 1 190 ? -5.852 -45.655 3.534 1.00 20.77 190 LYS A C 1
ATOM 1467 O O . LYS A 1 190 ? -5.020 -46.532 3.742 1.00 20.77 190 LYS A O 1
ATOM 1472 N N . LYS A 1 191 ? -5.670 -44.394 3.933 1.00 23.25 191 LYS A N 1
ATOM 1473 C CA . LYS A 1 191 ? -4.864 -44.047 5.118 1.00 23.25 191 LYS A CA 1
ATOM 1474 C C . LYS A 1 191 ? -5.522 -42.888 5.870 1.00 23.25 191 LYS A C 1
ATOM 1476 O O . LYS A 1 191 ? -5.821 -41.844 5.311 1.00 23.25 191 LYS A O 1
ATOM 1481 N N . LYS A 1 192 ? -5.825 -43.167 7.138 1.00 23.64 192 LYS A N 1
ATOM 1482 C CA . LYS A 1 192 ? -6.540 -42.329 8.104 1.00 23.64 192 LYS A CA 1
ATOM 1483 C C . LYS A 1 192 ? -5.628 -41.234 8.669 1.00 23.64 192 LYS A C 1
ATOM 1485 O O . LYS A 1 192 ? -4.635 -41.586 9.294 1.00 23.64 192 LYS A O 1
ATOM 1490 N N . THR A 1 193 ? -6.090 -39.985 8.616 1.00 24.75 193 THR A N 1
ATOM 1491 C CA . THR A 1 193 ? -5.896 -38.952 9.660 1.00 24.75 193 THR A CA 1
ATOM 1492 C C . THR A 1 193 ? -6.984 -37.885 9.461 1.00 24.75 193 THR A C 1
ATOM 1494 O O . THR A 1 193 ? -6.914 -37.085 8.543 1.00 24.75 193 THR A O 1
ATOM 1497 N N . LYS A 1 194 ? -8.187 -38.094 10.014 1.00 24.62 194 LYS A N 1
ATOM 1498 C CA . LYS A 1 194 ? -8.719 -37.453 11.239 1.00 24.62 194 LYS A CA 1
ATOM 1499 C C . LYS A 1 194 ? -8.680 -35.908 11.235 1.00 24.62 194 LYS A C 1
ATOM 1501 O O . LYS A 1 194 ? -7.727 -35.310 11.704 1.00 24.62 194 LYS A O 1
ATOM 1506 N N . ALA A 1 195 ? -9.781 -35.328 10.745 1.00 27.19 195 ALA A N 1
ATOM 1507 C CA . ALA A 1 195 ? -10.600 -34.295 11.394 1.00 27.19 195 ALA A CA 1
ATOM 1508 C C . ALA A 1 195 ? -9.879 -33.221 12.240 1.00 27.19 195 ALA A C 1
ATOM 1510 O O . ALA A 1 195 ? -9.773 -33.385 13.451 1.00 27.19 195 ALA A O 1
ATOM 1511 N N . ALA A 1 196 ? -9.468 -32.108 11.615 1.00 26.72 196 ALA A N 1
ATOM 1512 C CA . ALA A 1 196 ? -9.102 -30.863 12.314 1.00 26.72 196 ALA A CA 1
ATOM 1513 C C . ALA A 1 196 ? -9.064 -29.607 11.400 1.00 26.72 196 ALA A C 1
ATOM 1515 O O . ALA A 1 196 ? -8.221 -28.745 11.603 1.00 26.72 196 ALA A O 1
ATOM 1516 N N . ALA A 1 197 ? -9.912 -29.488 10.367 1.00 30.95 197 ALA A N 1
ATOM 1517 C CA . ALA A 1 197 ? -9.779 -28.406 9.370 1.00 30.95 197 ALA A CA 1
ATOM 1518 C C . ALA A 1 197 ? -11.105 -27.717 9.003 1.00 30.95 197 ALA A C 1
ATOM 1520 O O . ALA A 1 197 ? -11.365 -27.448 7.837 1.00 30.95 197 ALA A O 1
ATOM 1521 N N . ASN A 1 198 ? -11.972 -27.462 9.985 1.00 35.09 198 ASN A N 1
ATOM 1522 C CA . ASN A 1 198 ? -13.188 -26.674 9.756 1.00 35.09 198 ASN A CA 1
ATOM 1523 C C . ASN A 1 198 ? -13.378 -25.628 10.863 1.00 35.09 198 ASN A C 1
ATOM 1525 O O . ASN A 1 198 ? -14.399 -25.585 11.545 1.00 35.09 198 ASN A O 1
ATOM 1529 N N . VAL A 1 199 ? -12.333 -24.830 11.092 1.00 41.22 199 VAL A N 1
ATOM 1530 C CA . VAL A 1 199 ? -12.382 -23.661 11.973 1.00 41.22 199 VAL A CA 1
ATOM 1531 C C . VAL A 1 199 ? -12.599 -22.431 11.085 1.00 41.22 199 VAL A C 1
ATOM 1533 O O . VAL A 1 199 ? -11.668 -21.903 10.497 1.00 41.22 199 VAL A O 1
ATOM 1536 N N . ILE A 1 200 ? -13.876 -22.068 10.937 1.00 46.03 200 ILE A N 1
ATOM 1537 C CA . ILE A 1 200 ? -14.424 -20.720 10.694 1.00 46.03 200 ILE A CA 1
ATOM 1538 C C . ILE A 1 200 ? -13.776 -19.926 9.538 1.00 46.03 200 ILE A C 1
ATOM 1540 O O . ILE A 1 200 ? -13.010 -18.987 9.729 1.00 46.03 200 ILE A O 1
ATOM 1544 N N . GLN A 1 201 ? -14.188 -20.243 8.309 1.00 62.34 201 GLN A N 1
ATOM 1545 C CA . GLN A 1 201 ? -13.957 -19.418 7.114 1.00 62.34 201 GLN A CA 1
ATOM 1546 C C . GLN A 1 201 ? -15.004 -18.293 7.018 1.00 62.34 201 GLN A C 1
ATOM 1548 O O . GLN A 1 201 ? -15.772 -18.235 6.059 1.00 62.34 201 GLN A O 1
ATOM 1553 N N . GLN A 1 202 ? -15.113 -17.444 8.044 1.00 76.56 202 GLN A N 1
ATOM 1554 C CA . GLN A 1 202 ? -15.992 -16.271 7.983 1.00 76.56 202 GLN A CA 1
ATOM 1555 C C . GLN A 1 202 ? -15.185 -14.998 7.704 1.00 76.56 202 GLN A C 1
ATOM 1557 O O . GLN A 1 202 ? -14.090 -14.845 8.257 1.00 76.56 202 GLN A O 1
ATOM 1562 N N . PRO A 1 203 ? -15.703 -14.101 6.846 1.00 84.88 203 PRO A N 1
ATOM 1563 C CA . PRO A 1 203 ? -15.094 -12.801 6.610 1.00 84.88 203 PRO A CA 1
ATOM 1564 C C . PRO A 1 203 ? -15.133 -11.958 7.884 1.00 84.88 203 PRO A C 1
ATOM 1566 O O . PRO A 1 203 ? -16.173 -11.857 8.538 1.00 84.88 203 PRO A O 1
ATOM 1569 N N . ASN A 1 204 ? -14.004 -11.338 8.223 1.00 88.88 204 ASN A N 1
ATOM 1570 C CA . ASN A 1 204 ? -13.915 -10.396 9.330 1.00 88.88 204 ASN A CA 1
ATOM 1571 C C . ASN A 1 204 ? -13.851 -8.954 8.791 1.00 88.88 204 ASN A C 1
ATOM 1573 O O . ASN A 1 204 ? -12.863 -8.596 8.148 1.00 88.88 204 ASN A O 1
ATOM 1577 N N . PRO A 1 205 ? -14.846 -8.095 9.084 1.00 88.44 205 PRO A N 1
ATOM 1578 C CA . PRO A 1 205 ? -14.856 -6.701 8.632 1.00 88.44 205 PRO A CA 1
ATOM 1579 C C . PRO A 1 205 ? -13.636 -5.885 9.085 1.00 88.44 205 PRO A C 1
ATOM 1581 O O . PRO A 1 205 ? -13.226 -4.954 8.400 1.00 88.44 205 PRO A O 1
ATOM 1584 N N . LEU A 1 206 ? -13.013 -6.242 10.215 1.00 91.62 206 LEU A N 1
ATOM 1585 C CA . LEU A 1 206 ? -11.826 -5.540 10.716 1.00 91.62 206 LEU A CA 1
ATOM 1586 C C . LEU A 1 206 ? -10.579 -5.777 9.847 1.00 91.62 206 LEU A C 1
ATOM 1588 O O . LEU A 1 206 ? -9.633 -4.993 9.923 1.00 91.62 206 LEU A O 1
ATOM 1592 N N . ASP A 1 207 ? -10.573 -6.802 8.993 1.00 92.25 207 ASP A N 1
ATOM 1593 C CA . ASP A 1 207 ? -9.430 -7.135 8.135 1.00 92.25 207 ASP A CA 1
ATOM 1594 C C . ASP A 1 207 ? -9.231 -6.123 6.986 1.00 92.25 207 ASP A C 1
ATOM 1596 O O . ASP A 1 207 ? -8.163 -6.097 6.367 1.00 92.25 207 ASP A O 1
ATOM 1600 N N . GLN A 1 208 ? -10.213 -5.248 6.731 1.00 90.38 208 GLN A N 1
ATOM 1601 C CA . GLN A 1 208 ? -10.085 -4.095 5.824 1.00 90.38 208 GLN A CA 1
ATOM 1602 C C . GLN A 1 208 ? -9.347 -2.908 6.464 1.00 90.38 208 GLN A C 1
ATOM 1604 O O . GLN A 1 208 ? -8.826 -2.050 5.758 1.00 90.38 208 GLN A O 1
ATOM 1609 N N . THR A 1 209 ? -9.287 -2.851 7.796 1.00 91.62 209 THR A N 1
ATOM 1610 C CA . THR A 1 209 ? -8.792 -1.687 8.552 1.00 91.62 209 THR A CA 1
ATOM 1611 C C . THR A 1 209 ? -7.297 -1.791 8.867 1.00 91.62 209 THR A C 1
ATOM 1613 O O . THR A 1 209 ? -6.708 -2.865 8.779 1.00 91.62 209 THR A O 1
ATOM 1616 N N . CYS A 1 210 ? -6.659 -0.712 9.322 1.00 90.50 210 CYS A N 1
ATOM 1617 C CA . CYS A 1 210 ? -5.281 -0.751 9.839 1.00 90.50 210 CYS A CA 1
ATOM 1618 C C . CYS A 1 210 ? -5.146 -1.440 11.217 1.00 90.50 210 CYS A C 1
ATOM 1620 O O . CYS A 1 210 ? -4.044 -1.560 11.751 1.00 90.50 210 CYS A O 1
ATOM 1622 N N . ILE A 1 211 ? -6.250 -1.908 11.814 1.00 94.06 211 ILE A N 1
ATOM 1623 C CA . ILE A 1 211 ? -6.253 -2.496 13.155 1.00 94.06 211 ILE A CA 1
ATOM 1624 C C . ILE A 1 211 ? -5.529 -3.837 13.116 1.00 94.06 211 ILE A C 1
ATOM 1626 O O . ILE A 1 211 ? -5.898 -4.744 12.369 1.00 94.06 211 ILE A O 1
ATOM 1630 N N . HIS A 1 212 ? -4.508 -3.986 13.954 1.00 94.94 212 HIS A N 1
ATOM 1631 C CA . HIS A 1 212 ? -3.768 -5.235 14.064 1.00 94.94 212 HIS A CA 1
ATOM 1632 C C . HIS A 1 212 ? -4.620 -6.335 14.744 1.00 94.94 212 HIS A C 1
ATOM 1634 O O . HIS A 1 212 ? -5.322 -6.028 15.716 1.00 94.94 212 HIS A O 1
ATOM 1640 N N . PRO A 1 213 ? -4.536 -7.621 14.326 1.00 93.88 213 PRO A N 1
ATOM 1641 C CA . PRO A 1 213 ? -5.318 -8.710 14.928 1.00 93.88 213 PRO A CA 1
ATOM 1642 C C . PRO A 1 213 ? -5.177 -8.870 16.446 1.00 93.88 213 PRO A C 1
ATOM 1644 O O . PRO A 1 213 ? -6.107 -9.322 17.109 1.00 93.88 213 PRO A O 1
ATOM 1647 N N . GLU A 1 214 ? -4.047 -8.456 17.027 1.00 93.19 214 GLU A N 1
ATOM 1648 C CA . GLU A 1 214 ? -3.856 -8.470 18.489 1.00 93.19 214 GLU A CA 1
ATOM 1649 C C . GLU A 1 214 ? -4.844 -7.555 19.233 1.00 93.19 214 GLU A C 1
ATOM 1651 O O . GLU A 1 214 ? -5.190 -7.810 20.385 1.00 93.19 214 GLU A O 1
ATOM 1656 N N . SER A 1 215 ? -5.341 -6.520 18.553 1.00 95.25 215 SER A N 1
ATOM 1657 C CA . SER A 1 215 ? -6.246 -5.513 19.103 1.00 95.25 215 SER A CA 1
ATOM 1658 C C . SER A 1 215 ? -7.715 -5.745 18.737 1.00 95.25 215 SER A C 1
ATOM 1660 O O . SER A 1 215 ? -8.567 -4.955 19.141 1.00 95.25 215 SER A O 1
ATOM 1662 N N . TYR A 1 216 ? -8.064 -6.843 18.052 1.00 94.12 216 TYR A N 1
ATOM 1663 C CA . TYR A 1 216 ? -9.462 -7.137 17.692 1.00 94.12 216 TYR A CA 1
ATOM 1664 C C . TYR A 1 216 ? -10.372 -7.255 18.911 1.00 94.12 216 TYR A C 1
ATOM 1666 O O . TYR A 1 216 ? -11.468 -6.700 18.917 1.00 94.12 216 TYR A O 1
ATOM 1674 N N . ASN A 1 217 ? -9.898 -7.879 19.991 1.00 93.94 217 ASN A N 1
ATOM 1675 C CA . ASN A 1 217 ? -10.666 -7.965 21.235 1.00 93.94 217 ASN A CA 1
ATOM 1676 C C . ASN A 1 217 ? -10.999 -6.574 21.806 1.00 93.94 217 ASN A C 1
ATOM 1678 O O . ASN A 1 217 ? -12.088 -6.361 22.338 1.00 93.94 217 ASN A O 1
ATOM 1682 N N . ILE A 1 218 ? -10.076 -5.617 21.679 1.00 94.81 218 ILE A N 1
ATOM 1683 C CA . ILE A 1 218 ? -10.249 -4.241 22.160 1.00 94.81 218 ILE A CA 1
ATOM 1684 C C . ILE A 1 218 ? -11.216 -3.488 21.242 1.00 94.81 218 ILE A C 1
ATOM 1686 O O . ILE A 1 218 ? -12.155 -2.865 21.735 1.00 94.81 218 ILE A O 1
ATOM 1690 N N . ALA A 1 219 ? -11.052 -3.614 19.922 1.00 93.75 219 ALA A N 1
ATOM 1691 C CA . ALA A 1 219 ? -11.940 -3.006 18.932 1.00 93.75 219 ALA A CA 1
ATOM 1692 C C . ALA A 1 219 ? -13.396 -3.480 19.093 1.00 93.75 219 ALA A C 1
ATOM 1694 O O . ALA A 1 219 ? -14.318 -2.668 19.094 1.00 93.75 219 ALA A O 1
ATOM 1695 N N . MET A 1 220 ? -13.617 -4.776 19.331 1.00 92.62 220 MET A N 1
ATOM 1696 C CA . MET A 1 220 ? -14.958 -5.331 19.561 1.00 92.62 220 MET A CA 1
ATOM 1697 C C . MET A 1 220 ? -15.596 -4.818 20.860 1.00 92.62 220 MET A C 1
ATOM 1699 O O . MET A 1 220 ? -16.792 -4.509 20.895 1.00 92.62 220 MET A O 1
ATOM 1703 N N . ARG A 1 221 ? -14.808 -4.671 21.933 1.00 93.62 221 ARG A N 1
ATOM 1704 C CA . ARG A 1 221 ? -15.277 -4.041 23.179 1.00 93.62 221 ARG A CA 1
ATOM 1705 C C . ARG A 1 221 ? -15.624 -2.569 22.958 1.00 93.62 221 ARG A C 1
ATOM 1707 O O . ARG A 1 221 ? -16.653 -2.120 23.454 1.00 93.62 221 ARG A O 1
ATOM 1714 N N . PHE A 1 222 ? -14.820 -1.843 22.184 1.00 93.44 222 PHE A N 1
ATOM 1715 C CA . PHE A 1 222 ? -15.085 -0.446 21.839 1.00 93.44 222 PHE A CA 1
ATOM 1716 C C . PHE A 1 222 ? -16.371 -0.288 21.015 1.00 93.44 222 PHE A C 1
ATOM 1718 O O . PHE A 1 222 ? -17.219 0.527 21.369 1.00 93.44 222 PHE A O 1
ATOM 1725 N N . LEU A 1 223 ? -16.597 -1.134 20.005 1.00 92.12 223 LEU A N 1
ATOM 1726 C CA . LEU A 1 223 ? -17.854 -1.162 19.242 1.00 92.12 223 LEU A CA 1
ATOM 1727 C C . LEU A 1 223 ? -19.075 -1.412 20.138 1.00 92.12 223 LEU A C 1
ATOM 1729 O O . LEU A 1 223 ? -20.109 -0.759 19.983 1.00 92.12 223 LEU A O 1
ATOM 1733 N N . THR A 1 224 ? -18.935 -2.306 21.121 1.00 92.88 224 THR A N 1
ATOM 1734 C CA . THR A 1 224 ? -19.988 -2.584 22.108 1.00 92.88 224 THR A CA 1
ATOM 1735 C C . THR A 1 224 ? -20.277 -1.362 22.987 1.00 92.88 224 THR A C 1
ATOM 1737 O O . THR A 1 224 ? -21.441 -1.073 23.251 1.00 92.88 224 THR A O 1
ATOM 1740 N N . LEU A 1 225 ? -19.249 -0.606 23.397 1.00 89.56 225 LEU A N 1
ATOM 1741 C CA . LEU A 1 225 ? -19.416 0.651 24.144 1.00 89.56 225 LEU A CA 1
ATOM 1742 C C . LEU A 1 225 ? -20.121 1.735 23.318 1.00 89.56 225 LEU A C 1
ATOM 1744 O O . LEU A 1 225 ? -20.918 2.499 23.861 1.00 89.56 225 LEU A O 1
ATOM 1748 N N . ILE A 1 226 ? -19.848 1.794 22.013 1.00 88.88 226 ILE A N 1
ATOM 1749 C CA . ILE A 1 226 ? -20.492 2.738 21.089 1.00 88.88 226 ILE A CA 1
ATOM 1750 C C . ILE A 1 226 ? -21.943 2.330 20.766 1.00 88.88 226 ILE A C 1
ATOM 1752 O O . ILE A 1 226 ? -22.774 3.160 20.371 1.00 88.88 226 ILE A O 1
ATOM 1756 N N . GLY A 1 227 ? -22.265 1.044 20.928 1.00 86.31 227 GLY A N 1
ATOM 1757 C CA . GLY A 1 227 ? -23.546 0.478 20.520 1.00 86.31 227 GLY A CA 1
ATOM 1758 C C . GLY A 1 227 ? -23.733 0.548 19.004 1.00 86.31 227 GLY A C 1
ATOM 1759 O O . GLY A 1 227 ? -24.804 0.933 18.529 1.00 86.31 227 GLY A O 1
ATOM 1760 N N . GLU A 1 228 ? -22.679 0.260 18.238 1.00 85.06 228 GLU A N 1
ATOM 1761 C CA . GLU A 1 228 ? -22.734 0.135 16.777 1.00 85.06 228 GLU A CA 1
ATOM 1762 C C . GLU A 1 228 ? -22.331 -1.261 16.312 1.00 85.06 228 GLU A C 1
ATOM 1764 O O . GLU A 1 228 ? -21.629 -2.000 16.999 1.00 85.06 228 GLU A O 1
ATOM 1769 N N . SER A 1 229 ? -22.804 -1.616 15.118 1.00 86.25 229 SER A N 1
ATOM 1770 C CA . SER A 1 229 ? -22.489 -2.889 14.471 1.00 86.25 229 SER A CA 1
ATOM 1771 C C . SER A 1 229 ? -21.337 -2.740 13.472 1.00 86.25 229 SER A C 1
ATOM 1773 O O . SER A 1 229 ? -21.105 -1.659 12.928 1.00 86.25 229 SER A O 1
ATOM 1775 N N . HIS A 1 230 ? -20.668 -3.853 13.163 1.00 82.81 230 HIS A N 1
ATOM 1776 C CA . HIS A 1 230 ? -19.567 -3.931 12.197 1.00 82.81 230 HIS A CA 1
ATOM 1777 C C . HIS A 1 230 ? -19.951 -3.439 10.788 1.00 82.81 230 HIS A C 1
ATOM 1779 O O . HIS A 1 230 ? -19.102 -2.956 10.052 1.00 82.81 230 HIS A O 1
ATOM 1785 N N . CYS A 1 231 ? -21.236 -3.470 10.418 1.00 82.00 231 CYS A N 1
ATOM 1786 C CA . CYS A 1 231 ? -21.720 -2.978 9.120 1.00 82.00 231 CYS A CA 1
ATOM 1787 C C . CYS A 1 231 ? -21.605 -1.451 8.926 1.00 82.00 231 CYS A C 1
ATOM 1789 O O . CYS A 1 231 ? -21.945 -0.947 7.851 1.00 82.00 231 CYS A O 1
ATOM 1791 N N . GLN A 1 232 ? -21.254 -0.702 9.976 1.00 85.69 232 GLN A N 1
ATOM 1792 C CA . GLN A 1 232 ? -21.141 0.760 9.952 1.00 85.69 232 GLN A CA 1
ATOM 1793 C C . GLN A 1 232 ? -19.692 1.259 9.914 1.00 85.69 232 GLN A C 1
ATOM 1795 O O . GLN A 1 232 ? -19.488 2.471 9.893 1.00 85.69 232 GLN A O 1
ATOM 1800 N N . ILE A 1 233 ? -18.706 0.354 9.894 1.00 87.44 233 ILE A N 1
ATOM 1801 C CA . ILE A 1 233 ? -17.287 0.708 9.756 1.00 87.44 233 ILE A CA 1
ATOM 1802 C C . ILE A 1 233 ? -17.103 1.585 8.509 1.00 87.44 233 ILE A C 1
ATOM 1804 O O . ILE A 1 233 ? -17.707 1.330 7.468 1.00 87.44 233 ILE A O 1
ATOM 1808 N N . GLY A 1 234 ? -16.352 2.676 8.657 1.00 85.31 234 GLY A N 1
ATOM 1809 C CA . GLY A 1 234 ? -16.057 3.621 7.580 1.00 85.31 234 GLY A CA 1
ATOM 1810 C C . GLY A 1 234 ? -17.210 4.515 7.114 1.00 85.31 234 GLY A C 1
ATOM 1811 O O . GLY A 1 234 ? -17.038 5.290 6.174 1.00 85.31 234 GLY A O 1
ATOM 1812 N N . LYS A 1 235 ? -18.387 4.451 7.753 1.00 89.88 235 LYS A N 1
ATOM 1813 C CA . LYS A 1 235 ? -19.540 5.313 7.434 1.00 89.88 235 LYS A CA 1
ATOM 1814 C C . LYS A 1 235 ? -19.609 6.526 8.357 1.00 89.88 235 LYS A C 1
ATOM 1816 O O . LYS A 1 235 ? -19.241 6.460 9.529 1.00 89.88 235 LYS A O 1
ATOM 1821 N N . SER A 1 236 ? -20.218 7.612 7.876 1.00 89.38 236 SER A N 1
ATOM 1822 C CA . SER A 1 236 ? -20.379 8.862 8.641 1.00 89.38 236 SER A CA 1
ATOM 1823 C C . SER A 1 236 ? -21.099 8.671 9.984 1.00 89.38 236 SER A C 1
ATOM 1825 O O . SER A 1 236 ? -20.812 9.377 10.945 1.00 89.38 236 SER A O 1
ATOM 1827 N N . LYS A 1 237 ? -21.994 7.677 10.091 1.00 90.81 237 LYS A N 1
ATOM 1828 C CA . LYS A 1 237 ? -22.682 7.335 11.347 1.00 90.81 237 LYS A CA 1
ATOM 1829 C C . LYS A 1 237 ? -21.708 6.874 12.441 1.00 90.81 237 LYS A C 1
ATOM 1831 O O . LYS A 1 237 ? -21.885 7.235 13.603 1.00 90.81 237 LYS A O 1
ATOM 1836 N N . MET A 1 238 ? -20.684 6.099 12.072 1.00 90.62 238 MET A N 1
ATOM 1837 C CA . MET A 1 238 ? -19.642 5.652 13.001 1.00 90.62 238 MET A CA 1
ATOM 1838 C C . MET A 1 238 ? -18.818 6.844 13.484 1.00 90.62 238 MET A C 1
ATOM 1840 O O . MET A 1 238 ? -18.661 7.026 14.687 1.00 90.62 238 MET A O 1
ATOM 1844 N N . GLN A 1 239 ? -18.389 7.704 12.558 1.00 90.06 239 GLN A N 1
ATOM 1845 C CA . GLN A 1 239 ? -17.624 8.918 12.865 1.00 90.06 239 GLN A CA 1
ATOM 1846 C C . GLN A 1 239 ? -18.360 9.827 13.861 1.00 90.06 239 GLN A C 1
ATOM 1848 O O . GLN A 1 239 ? -17.799 10.221 14.879 1.00 90.06 239 GLN A O 1
ATOM 1853 N N . GLN A 1 240 ? -19.648 10.096 13.624 1.00 91.38 240 GLN A N 1
ATOM 1854 C CA . GLN A 1 240 ? -20.464 10.933 14.511 1.00 91.38 240 GLN A CA 1
ATOM 1855 C C . GLN A 1 240 ? -20.561 10.370 15.931 1.00 91.38 240 GLN A C 1
ATOM 1857 O O . GLN A 1 240 ? -20.446 11.110 16.910 1.00 91.38 240 GLN A O 1
ATOM 1862 N N . LYS A 1 241 ? -20.766 9.056 16.058 1.00 90.88 241 LYS A N 1
ATOM 1863 C CA . LYS A 1 241 ? -20.873 8.406 17.364 1.00 90.88 241 LYS A CA 1
ATOM 1864 C C . LYS A 1 241 ? -19.551 8.345 18.109 1.00 90.88 241 LYS A C 1
ATOM 1866 O O . LYS A 1 241 ? -19.541 8.556 19.319 1.00 90.88 241 LYS A O 1
ATOM 1871 N N . VAL A 1 242 ? -18.463 8.072 17.395 1.00 92.00 242 VAL A N 1
ATOM 1872 C CA . VAL A 1 242 ? -17.115 8.089 17.962 1.00 92.00 242 VAL A CA 1
ATOM 1873 C C . VAL A 1 242 ? -16.812 9.481 18.517 1.00 92.00 242 VAL A C 1
ATOM 1875 O O . VAL A 1 242 ? -16.498 9.588 19.700 1.00 92.00 242 VAL A O 1
ATOM 1878 N N . ASN A 1 243 ? -17.048 10.542 17.738 1.00 92.44 243 ASN A N 1
ATOM 1879 C CA . ASN A 1 243 ? -16.863 11.924 18.196 1.00 92.44 243 ASN A CA 1
ATOM 1880 C C . ASN A 1 243 ? -17.739 12.247 19.417 1.00 92.44 243 ASN A C 1
ATOM 1882 O O . ASN A 1 243 ? -17.238 12.745 20.416 1.00 92.44 243 ASN A O 1
ATOM 1886 N N . SER A 1 244 ? -19.015 11.843 19.403 1.00 92.94 244 SER A N 1
ATOM 1887 C CA . SER A 1 244 ? -19.932 12.059 20.537 1.00 92.94 244 SER A CA 1
ATOM 1888 C C . SER A 1 244 ? -19.457 11.393 21.837 1.00 92.94 244 SER A C 1
ATOM 1890 O O . SER A 1 244 ? -19.731 11.880 22.933 1.00 92.94 244 SER A O 1
ATOM 1892 N N . ILE A 1 245 ? -18.790 10.241 21.738 1.00 91.62 245 ILE A N 1
ATOM 1893 C CA . ILE A 1 245 ? -18.269 9.509 22.899 1.00 91.62 245 ILE A CA 1
ATOM 1894 C C . ILE A 1 245 ? -16.957 10.116 23.383 1.00 91.62 245 ILE A C 1
ATOM 1896 O O . ILE A 1 245 ? -16.766 10.224 24.594 1.00 91.62 245 ILE A O 1
ATOM 1900 N N . ILE A 1 246 ? -16.099 10.551 22.461 1.00 91.75 246 ILE A N 1
ATOM 1901 C CA . ILE A 1 246 ? -14.872 11.285 22.783 1.00 91.75 246 ILE A CA 1
ATOM 1902 C C . ILE A 1 246 ? -15.221 12.585 23.517 1.00 91.75 246 ILE A C 1
ATOM 1904 O O . ILE A 1 246 ? -14.650 12.841 24.573 1.00 91.75 246 ILE A O 1
ATOM 1908 N N . ASP A 1 247 ? -16.212 13.340 23.039 1.00 92.12 247 ASP A N 1
ATOM 1909 C CA . ASP A 1 247 ? -16.661 14.584 23.676 1.00 92.12 247 ASP A CA 1
ATOM 1910 C C . ASP A 1 247 ? -17.243 14.349 25.081 1.00 92.12 247 ASP A C 1
ATOM 1912 O O . ASP A 1 247 ? -17.123 15.196 25.966 1.00 92.12 247 ASP A O 1
ATOM 1916 N N . ARG A 1 248 ? -17.874 13.188 25.307 1.00 91.12 248 ARG A N 1
ATOM 1917 C CA . ARG A 1 248 ? -18.519 12.852 26.584 1.00 91.12 248 ARG A CA 1
ATOM 1918 C C . ARG A 1 248 ? -17.553 12.303 27.633 1.00 91.12 248 ARG A C 1
ATOM 1920 O O . ARG A 1 248 ? -17.685 12.633 28.807 1.00 91.12 248 ARG A O 1
ATOM 1927 N N . GLU A 1 249 ? -16.671 11.387 27.247 1.00 88.06 249 GLU A N 1
ATOM 1928 C CA . GLU A 1 249 ? -15.849 10.604 28.184 1.00 88.06 249 GLU A CA 1
ATOM 1929 C C . GLU A 1 249 ? -14.358 10.948 28.121 1.00 88.06 249 GLU A C 1
ATOM 1931 O O . GLU A 1 249 ? -13.621 10.619 29.053 1.00 88.06 249 GLU A O 1
ATOM 1936 N N . GLY A 1 250 ? -13.916 11.615 27.052 1.00 90.31 250 GLY A N 1
ATOM 1937 C CA . GLY A 1 250 ? -12.509 11.866 26.765 1.00 90.31 250 GLY A CA 1
ATOM 1938 C C . GLY A 1 250 ? -11.735 10.598 26.386 1.00 90.31 250 GLY A C 1
ATOM 1939 O O . GLY A 1 250 ? -12.153 9.471 26.659 1.00 90.31 250 GLY A O 1
ATOM 1940 N N . MET A 1 251 ? -10.561 10.776 25.775 1.00 89.00 251 MET A N 1
ATOM 1941 C CA . MET A 1 251 ? -9.695 9.650 25.393 1.00 89.00 251 MET A CA 1
ATOM 1942 C C . MET A 1 251 ? -9.230 8.842 26.613 1.00 89.00 251 MET A C 1
ATOM 1944 O O . MET A 1 251 ? -9.344 7.618 26.618 1.00 89.00 251 MET A O 1
ATOM 1948 N N . ASP A 1 252 ? -8.800 9.517 27.683 1.00 90.75 252 ASP A N 1
ATOM 1949 C CA . ASP A 1 252 ? -8.313 8.883 28.919 1.00 90.75 252 ASP A CA 1
ATOM 1950 C C . ASP A 1 252 ? -9.401 8.070 29.657 1.00 90.75 252 ASP A C 1
ATOM 1952 O O . ASP A 1 252 ? -9.138 7.016 30.242 1.00 90.75 252 ASP A O 1
ATOM 1956 N N . GLY A 1 253 ? -10.663 8.511 29.597 1.00 90.56 253 GLY A N 1
ATOM 1957 C CA . GLY A 1 253 ? -11.781 7.761 30.176 1.00 90.56 253 GLY A CA 1
ATOM 1958 C C . GLY A 1 253 ? -12.020 6.434 29.452 1.00 90.56 253 GLY A C 1
ATOM 1959 O O . GLY A 1 253 ? -12.254 5.396 30.082 1.00 90.56 253 GLY A O 1
ATOM 1960 N N . ILE A 1 254 ? -11.914 6.452 28.123 1.00 91.38 254 ILE A N 1
ATOM 1961 C CA . ILE A 1 254 ? -12.126 5.281 27.269 1.00 91.38 254 ILE A CA 1
ATOM 1962 C C . ILE A 1 254 ? -10.955 4.299 27.397 1.00 91.38 254 ILE A C 1
ATOM 1964 O O . ILE A 1 254 ? -11.188 3.094 27.544 1.00 91.38 254 ILE A O 1
ATOM 1968 N N . THR A 1 255 ? -9.709 4.784 27.401 1.00 92.88 255 THR A N 1
ATOM 1969 C CA . THR A 1 255 ? -8.518 3.928 27.547 1.00 92.88 255 THR A CA 1
ATOM 1970 C C . THR A 1 255 ? -8.541 3.148 28.857 1.00 92.88 255 THR A C 1
ATOM 1972 O O . THR A 1 255 ? -8.305 1.937 28.847 1.00 92.88 255 THR A O 1
ATOM 1975 N N . LYS A 1 256 ? -8.937 3.787 29.967 1.00 92.94 256 LYS A N 1
ATOM 1976 C CA . LYS A 1 256 ? -9.109 3.132 31.276 1.00 92.94 256 LYS A CA 1
ATOM 1977 C C . LYS A 1 256 ? -10.180 2.042 31.256 1.00 92.94 256 LYS A C 1
ATOM 1979 O O . LYS A 1 256 ? -9.952 0.954 31.781 1.00 92.94 256 LYS A O 1
ATOM 1984 N N . LYS A 1 257 ? -11.330 2.287 30.616 1.00 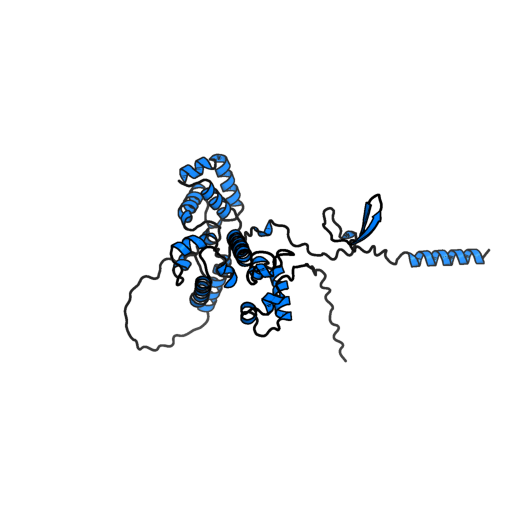92.12 257 LYS A N 1
ATOM 1985 C CA . LYS A 1 257 ? -12.408 1.284 30.488 1.00 92.12 257 LYS A CA 1
ATOM 1986 C C . LYS A 1 257 ? -11.991 0.085 29.639 1.00 92.12 257 LYS A C 1
ATOM 1988 O O . LYS A 1 257 ? -12.348 -1.058 29.937 1.00 92.12 257 LYS A O 1
ATOM 1993 N N . LEU A 1 258 ? -11.253 0.339 28.564 1.00 90.06 258 LEU A N 1
ATOM 1994 C CA . LEU A 1 258 ? -10.807 -0.698 27.639 1.00 90.06 258 LEU A CA 1
ATOM 1995 C C . LEU A 1 258 ? -9.522 -1.400 28.089 1.00 90.06 258 LEU A C 1
ATOM 1997 O O . LEU A 1 258 ? -9.264 -2.505 27.609 1.00 90.06 258 LEU A O 1
ATOM 2001 N N . ASN A 1 259 ? -8.799 -0.838 29.060 1.00 91.31 259 ASN A N 1
ATOM 2002 C CA . ASN A 1 259 ? -7.474 -1.278 29.494 1.00 91.31 259 ASN A CA 1
ATOM 2003 C C . ASN A 1 259 ? -6.485 -1.301 28.314 1.00 91.31 259 ASN A C 1
ATOM 2005 O O . ASN A 1 259 ? -5.937 -2.341 27.952 1.00 91.31 259 ASN A O 1
ATOM 2009 N N . THR A 1 260 ? -6.348 -0.152 27.650 1.00 93.06 260 THR A N 1
ATOM 2010 C CA . THR A 1 260 ? -5.490 0.031 26.471 1.00 93.06 260 THR A CA 1
ATOM 2011 C C . THR A 1 260 ? -4.706 1.344 26.551 1.00 93.06 260 THR A C 1
ATOM 2013 O O . THR A 1 260 ? -4.887 2.119 27.487 1.00 93.06 260 THR A O 1
ATOM 2016 N N . THR A 1 261 ? -3.826 1.589 25.581 1.00 93.19 261 THR A N 1
ATOM 2017 C CA . THR A 1 261 ? -3.067 2.843 25.469 1.00 93.19 261 THR A CA 1
ATOM 2018 C C . THR A 1 261 ? -3.791 3.839 24.566 1.00 93.19 261 THR A C 1
ATOM 2020 O O . THR A 1 261 ? -4.563 3.439 23.694 1.00 93.19 261 THR A O 1
ATOM 2023 N N . GLU A 1 262 ? -3.522 5.134 24.737 1.00 92.75 262 GLU A N 1
ATOM 2024 C CA . GLU A 1 262 ? -4.089 6.184 23.875 1.00 92.75 262 GLU A CA 1
ATOM 2025 C C . GLU A 1 262 ? -3.732 5.969 22.400 1.00 92.75 262 GLU A C 1
ATOM 2027 O O . GLU A 1 262 ? -4.587 6.106 21.534 1.00 92.75 262 GLU A O 1
ATOM 2032 N N . GLN A 1 263 ? -2.502 5.531 22.117 1.00 93.81 263 GLN A N 1
ATOM 2033 C CA . GLN A 1 263 ? -2.030 5.268 20.755 1.00 93.81 263 GLN A CA 1
ATOM 2034 C C . GLN A 1 263 ? -2.782 4.101 20.106 1.00 93.81 263 GLN A C 1
ATOM 2036 O O . GLN A 1 263 ? -3.255 4.203 18.977 1.00 93.81 263 GLN A O 1
ATOM 2041 N N . THR A 1 264 ? -2.951 2.991 20.832 1.00 93.88 264 THR A N 1
ATOM 2042 C CA . THR A 1 264 ? -3.728 1.845 20.339 1.00 93.88 264 THR A CA 1
ATOM 2043 C C . THR A 1 264 ? -5.188 2.226 20.115 1.00 93.88 264 THR A C 1
ATOM 2045 O O . THR A 1 264 ? -5.785 1.815 19.122 1.00 93.88 264 THR A O 1
ATOM 2048 N N . LEU A 1 265 ? -5.766 3.026 21.017 1.00 94.38 265 LEU A N 1
ATOM 2049 C CA . LEU A 1 265 ? -7.130 3.514 20.861 1.00 94.38 265 LEU A CA 1
ATOM 2050 C C . LEU A 1 265 ? -7.265 4.418 19.631 1.00 94.38 265 LEU A C 1
ATOM 2052 O O . LEU A 1 265 ? -8.228 4.253 18.889 1.00 94.38 265 LEU A O 1
ATOM 2056 N N . GLN A 1 266 ? -6.298 5.303 19.378 1.00 94.19 266 GLN A N 1
ATOM 2057 C CA . GLN A 1 266 ? -6.293 6.160 18.194 1.00 94.19 266 GLN A CA 1
ATOM 2058 C C . GLN A 1 266 ? -6.266 5.330 16.907 1.00 94.19 266 GLN A C 1
ATOM 2060 O O . GLN A 1 266 ? -7.107 5.540 16.044 1.00 94.19 266 GLN A O 1
ATOM 2065 N N . ILE A 1 267 ? -5.407 4.308 16.821 1.00 93.12 267 ILE A N 1
ATOM 2066 C CA . ILE A 1 267 ? -5.365 3.394 15.664 1.00 93.12 267 ILE A CA 1
ATOM 2067 C C . ILE A 1 267 ? -6.708 2.676 15.470 1.00 93.12 267 ILE A C 1
ATOM 2069 O O . ILE A 1 267 ? -7.169 2.505 14.343 1.00 93.12 267 ILE A O 1
ATOM 2073 N N . ILE A 1 268 ? -7.358 2.252 16.560 1.00 94.56 268 ILE A N 1
ATOM 2074 C CA . ILE A 1 268 ? -8.688 1.631 16.494 1.00 94.56 268 ILE A CA 1
ATOM 2075 C C . ILE A 1 268 ? -9.727 2.635 15.987 1.00 94.56 268 ILE A C 1
ATOM 2077 O O . ILE A 1 268 ? -10.543 2.286 15.138 1.00 94.56 268 ILE A O 1
ATOM 2081 N N . ILE A 1 269 ? -9.708 3.868 16.488 1.00 93.50 269 ILE A N 1
ATOM 2082 C CA . ILE A 1 269 ? -10.622 4.930 16.058 1.00 93.50 269 ILE A CA 1
ATOM 2083 C C . ILE A 1 269 ? -10.414 5.237 14.577 1.00 93.50 269 ILE A C 1
ATOM 2085 O O . ILE A 1 269 ? -11.381 5.206 13.815 1.00 93.50 269 ILE A O 1
ATOM 2089 N N . ASP A 1 270 ? -9.173 5.455 14.157 1.00 92.25 270 ASP A N 1
ATOM 2090 C CA . ASP A 1 270 ? -8.814 5.730 12.770 1.00 92.25 270 ASP A CA 1
ATOM 2091 C C . ASP A 1 270 ? -9.271 4.575 11.871 1.00 92.25 270 ASP A C 1
ATOM 2093 O O . ASP A 1 270 ? -10.012 4.787 10.913 1.00 92.25 270 ASP A O 1
ATOM 2097 N N . GLY A 1 271 ? -8.957 3.331 12.239 1.00 91.75 271 GLY A N 1
ATOM 2098 C CA . GLY A 1 271 ? -9.355 2.151 11.475 1.00 91.75 271 GLY A CA 1
ATOM 2099 C C . GLY A 1 271 ? -10.871 1.947 11.369 1.00 91.75 271 GLY A C 1
ATOM 2100 O O . GLY A 1 271 ? -11.347 1.479 10.340 1.00 91.75 271 GLY A O 1
ATOM 2101 N N . LEU A 1 272 ? -11.652 2.302 12.397 1.00 92.50 272 LEU A N 1
ATOM 2102 C CA . LEU A 1 272 ? -13.118 2.184 12.367 1.00 92.50 272 LEU A CA 1
ATOM 2103 C C . LEU A 1 272 ? -13.809 3.345 11.636 1.00 92.50 272 LEU A C 1
ATOM 2105 O O . LEU A 1 272 ? -14.943 3.189 11.173 1.00 92.50 272 LEU A O 1
ATOM 2109 N N . THR A 1 273 ? -13.166 4.512 11.573 1.00 91.44 273 THR A N 1
ATOM 2110 C CA . THR A 1 273 ? -13.727 5.740 10.989 1.00 91.44 273 THR A CA 1
ATOM 2111 C C . THR A 1 273 ? -13.333 5.949 9.532 1.00 91.44 273 THR A C 1
ATOM 2113 O O . THR A 1 273 ? -14.091 6.589 8.798 1.00 91.44 273 THR A O 1
ATOM 2116 N N . GLN A 1 274 ? -12.198 5.400 9.099 1.00 89.50 274 GLN A N 1
ATOM 2117 C CA . GLN A 1 274 ? -11.738 5.440 7.715 1.00 89.50 274 GLN A CA 1
ATOM 2118 C C . GLN A 1 274 ? -12.665 4.636 6.785 1.00 89.50 274 GLN A C 1
ATOM 2120 O O . GLN A 1 274 ? -13.094 3.539 7.150 1.00 89.50 274 GLN A O 1
ATOM 2125 N N . PRO A 1 275 ? -12.994 5.157 5.586 1.00 86.88 275 PRO A N 1
ATOM 2126 C CA . PRO A 1 275 ? -13.830 4.448 4.618 1.00 86.88 275 PRO A CA 1
ATOM 2127 C C . PRO A 1 275 ? -13.170 3.155 4.114 1.00 86.88 275 PRO A C 1
ATOM 2129 O O . PRO A 1 275 ? -11.953 3.014 4.139 1.00 86.88 275 PRO A O 1
ATOM 2132 N N . GLU A 1 276 ? -13.965 2.225 3.580 1.00 77.62 276 GLU A N 1
ATOM 2133 C CA . GLU A 1 276 ? -13.470 0.918 3.103 1.00 77.62 276 GLU A CA 1
ATOM 2134 C C . GLU A 1 276 ? -12.387 1.056 2.011 1.00 77.62 276 GLU A C 1
ATOM 2136 O O . GLU A 1 276 ? -11.395 0.333 2.015 1.00 77.62 276 GLU A O 1
ATOM 2141 N N . SER A 1 277 ? -12.519 2.049 1.123 1.00 76.88 277 SER A N 1
ATOM 2142 C CA . SER A 1 277 ? -11.545 2.375 0.067 1.00 76.88 277 SER A CA 1
ATOM 2143 C C . SER A 1 277 ? -10.539 3.462 0.482 1.00 76.88 277 SER A C 1
ATOM 2145 O O . SER A 1 277 ? -10.134 4.291 -0.353 1.00 76.88 277 SER A O 1
ATOM 2147 N N . PHE A 1 278 ? -10.243 3.565 1.780 1.00 83.94 278 PHE A N 1
ATOM 2148 C CA . PHE A 1 278 ? -9.334 4.576 2.301 1.00 83.94 278 PHE A CA 1
ATOM 2149 C C . PHE A 1 278 ? -7.910 4.320 1.812 1.00 83.94 278 PHE A C 1
ATOM 2151 O O . PHE A 1 278 ? -7.297 3.284 2.080 1.00 83.94 278 PHE A O 1
ATOM 2158 N N . ASP A 1 279 ? -7.392 5.308 1.097 1.00 86.06 279 ASP A N 1
ATOM 2159 C CA . ASP A 1 279 ? -6.016 5.356 0.645 1.00 86.06 279 ASP A CA 1
ATOM 2160 C C . ASP A 1 279 ? -5.468 6.716 1.052 1.00 86.06 279 ASP A C 1
ATOM 2162 O O . ASP A 1 279 ? -5.932 7.748 0.565 1.00 86.06 279 ASP A O 1
ATOM 2166 N N . ILE A 1 280 ? -4.484 6.694 1.944 1.00 84.50 280 ILE A N 1
ATOM 2167 C CA . ILE A 1 280 ? -3.796 7.880 2.455 1.00 84.50 280 ILE A CA 1
ATOM 2168 C C . ILE A 1 280 ? -3.181 8.724 1.337 1.00 84.50 280 ILE A C 1
ATOM 2170 O O . ILE A 1 280 ? -2.992 9.921 1.504 1.00 84.50 280 ILE A O 1
ATOM 2174 N N . ARG A 1 281 ? -2.882 8.119 0.179 1.00 87.81 281 ARG A N 1
ATOM 2175 C CA . ARG A 1 281 ? -2.277 8.804 -0.968 1.00 87.81 281 ARG A CA 1
ATOM 2176 C C . ARG A 1 281 ? -3.229 9.802 -1.623 1.00 87.81 281 ARG A C 1
ATOM 2178 O O . ARG A 1 281 ? -2.765 10.695 -2.321 1.00 87.81 281 ARG A O 1
ATOM 2185 N N . LYS A 1 282 ? -4.543 9.669 -1.406 1.00 82.94 282 LYS A N 1
ATOM 2186 C CA . LYS A 1 282 ? -5.554 10.584 -1.966 1.00 82.94 282 LYS A CA 1
ATOM 2187 C C . LYS A 1 282 ? -5.488 11.988 -1.369 1.00 82.94 282 LYS A C 1
ATOM 2189 O O . LYS A 1 282 ? -5.939 12.921 -2.027 1.00 82.94 282 LYS A O 1
ATOM 2194 N N . ASP A 1 283 ? -4.936 12.111 -0.164 1.00 78.75 283 ASP A N 1
ATOM 2195 C CA . ASP A 1 283 ? -4.792 13.384 0.546 1.00 78.75 283 ASP A CA 1
ATOM 2196 C C . ASP A 1 283 ? -3.546 14.172 0.096 1.00 78.75 283 ASP A C 1
ATOM 2198 O O . ASP A 1 283 ? -3.370 15.323 0.489 1.00 78.75 283 ASP A O 1
ATOM 2202 N N . PHE A 1 284 ? -2.682 13.566 -0.727 1.00 78.31 284 PHE A N 1
ATOM 2203 C CA . PHE A 1 284 ? -1.503 14.215 -1.302 1.00 78.31 284 PHE A CA 1
ATOM 2204 C C . PHE A 1 284 ? -1.835 14.923 -2.619 1.00 78.31 284 PHE A C 1
ATOM 2206 O O . PHE A 1 284 ? -2.878 14.683 -3.234 1.00 78.31 284 PHE A O 1
ATOM 2213 N N . ASP A 1 285 ? -0.905 15.770 -3.068 1.00 67.88 285 ASP A N 1
ATOM 2214 C CA . ASP A 1 285 ? -1.002 16.474 -4.343 1.00 67.88 285 ASP A CA 1
ATOM 2215 C C . ASP A 1 285 ? -1.251 15.483 -5.485 1.00 67.88 285 ASP A C 1
ATOM 2217 O O . ASP A 1 285 ? -0.458 14.576 -5.761 1.00 67.88 285 ASP A O 1
ATOM 2221 N N . GLN A 1 286 ? -2.396 15.647 -6.141 1.00 67.81 286 GLN A N 1
ATOM 2222 C CA . GLN A 1 286 ? -2.752 14.840 -7.295 1.00 67.81 286 GLN A CA 1
ATOM 2223 C C . GLN A 1 286 ? -1.916 15.270 -8.497 1.00 67.81 286 GLN A C 1
ATOM 2225 O O . GLN A 1 286 ? -1.542 16.438 -8.603 1.00 67.81 286 GLN A O 1
ATOM 2230 N N . PRO A 1 287 ? -1.624 14.349 -9.428 1.00 65.69 287 PRO A N 1
ATOM 2231 C CA . PRO A 1 287 ? -0.872 14.726 -10.602 1.00 65.69 287 PRO A CA 1
ATOM 2232 C C . PRO A 1 287 ? -1.635 15.774 -11.415 1.00 65.69 287 PRO A C 1
ATOM 2234 O O . PRO A 1 287 ? -2.817 15.606 -11.730 1.00 65.69 287 PRO A O 1
ATOM 2237 N N . ASP A 1 288 ? -0.926 16.834 -11.794 1.00 63.03 288 ASP A N 1
ATOM 2238 C CA . ASP A 1 288 ? -1.464 17.878 -12.651 1.00 63.03 288 ASP A CA 1
ATOM 2239 C C . ASP A 1 288 ? -1.743 17.305 -14.041 1.00 63.03 288 ASP A C 1
ATOM 2241 O O . ASP A 1 288 ? -0.852 17.107 -14.876 1.00 63.03 288 ASP A O 1
ATOM 2245 N N . PHE A 1 289 ? -3.017 17.043 -14.311 1.00 64.56 289 PHE A N 1
ATOM 2246 C CA . PHE A 1 289 ? -3.456 16.798 -15.670 1.00 64.56 289 PHE A CA 1
ATOM 2247 C C . PHE A 1 289 ? -3.315 18.106 -16.437 1.00 64.56 289 PHE A C 1
ATOM 2249 O O . PHE A 1 289 ? -3.989 19.094 -16.131 1.00 64.56 289 PHE A O 1
ATOM 2256 N N . LYS A 1 290 ? -2.475 18.096 -17.476 1.00 60.12 290 LYS A N 1
ATOM 2257 C CA . LYS A 1 290 ? -2.497 19.117 -18.515 1.00 60.12 290 LYS A CA 1
ATOM 2258 C C . LYS A 1 290 ? -3.860 19.046 -19.181 1.00 60.12 290 LYS A C 1
ATOM 2260 O O . LYS A 1 290 ? -4.074 18.322 -20.155 1.00 60.12 290 LYS A O 1
ATOM 2265 N N . LYS A 1 291 ? -4.797 19.815 -18.642 1.00 56.25 291 LYS A N 1
ATOM 2266 C CA . LYS A 1 291 ? -5.921 20.306 -19.418 1.00 56.25 291 LYS A CA 1
ATOM 2267 C C . LYS A 1 291 ? -5.270 21.131 -20.514 1.00 56.25 291 LYS A C 1
ATOM 2269 O O . LYS A 1 291 ? -4.483 22.027 -20.213 1.00 56.25 291 LYS A O 1
ATOM 2274 N N . SER A 1 292 ? -5.509 20.779 -21.772 1.00 56.31 292 SER A N 1
ATOM 2275 C CA . SER A 1 292 ? -5.235 21.715 -22.859 1.00 56.31 292 SER A CA 1
ATOM 2276 C C . SER A 1 292 ? -6.176 22.895 -22.644 1.00 56.31 292 SER A C 1
ATOM 2278 O O . SER A 1 292 ? -7.285 22.898 -23.160 1.00 56.31 292 SER A O 1
ATOM 2280 N N . ILE A 1 293 ? -5.777 23.833 -21.782 1.00 60.56 293 ILE A N 1
ATOM 2281 C CA . ILE A 1 293 ? -6.407 25.139 -21.656 1.00 60.56 293 ILE A CA 1
ATOM 2282 C C . ILE A 1 293 ? -5.962 25.864 -22.914 1.00 60.56 293 ILE A C 1
ATOM 2284 O O . ILE A 1 293 ? -4.850 26.376 -22.985 1.00 60.56 293 ILE A O 1
ATOM 2288 N N . VAL A 1 294 ? -6.790 25.777 -23.948 1.00 61.53 294 VAL A N 1
ATOM 2289 C CA . VAL A 1 294 ? -6.503 26.405 -25.242 1.00 61.53 294 VAL A CA 1
ATOM 2290 C C . VAL A 1 294 ? -7.096 27.810 -25.284 1.00 61.53 294 VAL A C 1
ATOM 2292 O O . VAL A 1 294 ? -6.646 28.642 -26.065 1.00 61.53 294 VAL A O 1
ATOM 2295 N N . CYS A 1 295 ? -8.092 28.078 -24.434 1.00 63.94 295 CYS A N 1
ATOM 2296 C CA . CYS A 1 295 ? -8.886 29.294 -24.456 1.00 63.94 295 CYS A CA 1
ATOM 2297 C C . CYS A 1 295 ? -8.861 30.009 -23.089 1.00 63.94 295 CYS A C 1
ATOM 2299 O O . CYS A 1 295 ? -8.879 29.346 -22.046 1.00 63.94 295 CYS A O 1
ATOM 2301 N N . PRO A 1 296 ? -8.836 31.357 -23.056 1.00 72.56 296 PRO A N 1
ATOM 2302 C CA . PRO A 1 296 ? -8.867 32.134 -21.813 1.00 72.56 296 PRO A CA 1
ATOM 2303 C C . PRO A 1 296 ? -10.073 31.835 -20.911 1.00 72.56 296 PRO A C 1
ATOM 2305 O O . PRO A 1 296 ? -9.983 31.982 -19.695 1.00 72.56 296 PRO A O 1
ATOM 2308 N N . GLU A 1 297 ? -11.194 31.400 -21.487 1.00 77.38 297 GLU A N 1
ATOM 2309 C CA . GLU A 1 297 ? -12.436 31.068 -20.782 1.00 77.38 297 GLU A CA 1
ATOM 2310 C C . GLU A 1 297 ? -12.309 29.824 -19.886 1.00 77.38 297 GLU A C 1
ATOM 2312 O O . GLU A 1 297 ? -13.079 29.662 -18.937 1.00 77.38 297 GLU A O 1
ATOM 2317 N N . ASP A 1 298 ? -11.317 28.971 -20.151 1.00 70.50 298 ASP A N 1
ATOM 2318 C CA . ASP A 1 298 ? -11.050 27.758 -19.376 1.00 70.50 298 ASP A CA 1
ATOM 2319 C C . ASP A 1 298 ? -10.215 28.040 -18.109 1.00 70.50 298 ASP A C 1
ATOM 2321 O O . ASP A 1 298 ? -10.073 27.170 -17.240 1.00 70.50 298 ASP A O 1
ATOM 2325 N N . LEU A 1 299 ? -9.673 29.259 -17.967 1.00 74.75 299 LEU A N 1
ATOM 2326 C CA . LEU A 1 299 ? -8.872 29.670 -16.815 1.00 74.75 299 LEU A CA 1
ATOM 2327 C C . LEU A 1 299 ? -9.750 29.967 -15.596 1.00 74.75 299 LEU A C 1
ATOM 2329 O O . LEU A 1 299 ? -10.633 30.824 -15.617 1.00 74.75 299 LEU A O 1
ATOM 2333 N N . LYS A 1 300 ? -9.442 29.309 -14.476 1.00 78.38 300 LYS A N 1
ATOM 2334 C CA . LYS A 1 300 ? -10.038 29.605 -13.166 1.00 78.38 300 LYS A CA 1
ATOM 2335 C C . LYS A 1 300 ? -8.983 30.164 -12.222 1.00 78.38 300 LYS A C 1
ATOM 2337 O O . LYS A 1 300 ? -7.843 29.695 -12.209 1.00 78.38 300 LYS A O 1
ATOM 2342 N N . VAL A 1 301 ? -9.368 31.144 -11.406 1.00 80.75 301 VAL A N 1
ATOM 2343 C CA . VAL A 1 301 ? -8.493 31.702 -10.364 1.00 80.75 301 VAL A CA 1
ATOM 2344 C C . VAL A 1 301 ? -8.043 30.572 -9.433 1.00 80.75 301 VAL A C 1
ATOM 2346 O O . VAL A 1 301 ? -8.877 29.825 -8.927 1.00 80.75 301 VAL A O 1
ATOM 2349 N N . GLY A 1 302 ? -6.727 30.436 -9.245 1.00 76.81 302 GLY A N 1
ATOM 2350 C CA . GLY A 1 302 ? -6.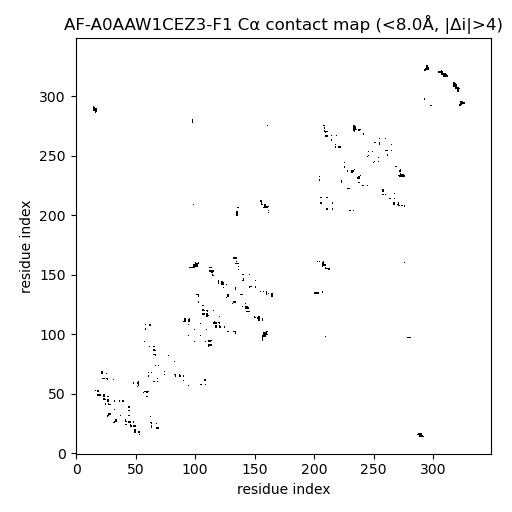108 29.356 -8.466 1.00 76.81 302 GLY A CA 1
ATOM 2351 C C . GLY A 1 302 ? -5.586 28.171 -9.288 1.00 76.81 302 GLY A C 1
ATOM 2352 O O . GLY A 1 302 ? -5.017 27.252 -8.710 1.00 76.81 302 GLY A O 1
ATOM 2353 N N . THR A 1 303 ? -5.739 28.177 -10.617 1.00 73.06 303 THR A N 1
ATOM 2354 C CA . THR A 1 303 ? -5.175 27.124 -11.481 1.00 73.06 303 THR A CA 1
ATOM 2355 C C . THR A 1 303 ? -3.654 27.265 -11.578 1.00 73.06 303 THR A C 1
ATOM 2357 O O . THR A 1 303 ? -3.158 28.322 -11.969 1.00 73.06 303 THR A O 1
ATOM 2360 N N . ILE A 1 304 ? -2.916 26.200 -11.255 1.00 71.88 304 ILE A N 1
ATOM 2361 C CA . ILE A 1 304 ? -1.460 26.128 -11.438 1.00 71.88 304 ILE A CA 1
ATOM 2362 C C . ILE A 1 304 ? -1.180 25.707 -12.880 1.00 71.88 304 ILE A C 1
ATOM 2364 O O . ILE A 1 304 ? -1.721 24.713 -13.358 1.00 71.88 304 ILE A O 1
ATOM 2368 N N . LEU A 1 305 ? -0.357 26.483 -13.588 1.00 72.44 305 LEU A N 1
ATOM 2369 C CA . LEU A 1 305 ? -0.017 26.235 -14.986 1.00 72.44 305 LEU A CA 1
ATOM 2370 C C . LEU A 1 305 ? 1.482 26.330 -15.205 1.00 72.44 305 LEU A C 1
ATOM 2372 O O . LEU A 1 305 ? 2.175 27.152 -14.608 1.00 72.44 305 LEU A O 1
ATOM 2376 N N . THR A 1 306 ? 1.970 25.504 -16.121 1.00 66.81 306 THR A N 1
ATOM 2377 C CA . THR A 1 306 ? 3.332 25.606 -16.634 1.00 66.81 306 THR A CA 1
ATOM 2378 C C . THR A 1 306 ? 3.340 26.538 -17.834 1.00 66.81 306 THR A C 1
ATOM 2380 O O . THR A 1 306 ? 2.641 26.264 -18.809 1.00 66.81 306 THR A O 1
ATOM 2383 N N . GLY A 1 307 ? 4.148 27.594 -17.787 1.00 71.81 307 GLY A N 1
ATOM 2384 C CA . GLY A 1 307 ? 4.318 28.524 -18.898 1.00 71.81 307 GLY A CA 1
ATOM 2385 C C . GLY A 1 307 ? 5.783 28.785 -19.229 1.00 71.81 307 GLY A C 1
ATOM 2386 O O . GLY A 1 307 ? 6.683 28.491 -18.438 1.00 71.81 307 GLY A O 1
ATOM 2387 N N . ARG A 1 308 ? 6.029 29.328 -20.419 1.00 64.06 308 ARG A N 1
ATOM 2388 C CA . ARG A 1 308 ? 7.350 29.736 -20.891 1.00 64.06 308 ARG A CA 1
ATOM 2389 C C . ARG A 1 308 ? 7.525 31.231 -20.664 1.00 64.06 308 ARG A C 1
ATOM 2391 O O . ARG A 1 308 ? 6.705 32.027 -21.098 1.00 64.06 308 ARG A O 1
ATOM 2398 N N . VAL A 1 309 ? 8.626 31.624 -20.030 1.00 82.81 309 VAL A N 1
ATOM 2399 C CA . VAL A 1 309 ? 8.997 33.042 -19.946 1.00 82.81 309 VAL A CA 1
ATOM 2400 C C . VAL A 1 309 ? 9.325 33.555 -21.349 1.00 82.81 309 VAL A C 1
ATOM 2402 O O . VAL A 1 309 ? 10.267 33.066 -21.975 1.00 82.81 309 VAL A O 1
ATOM 2405 N N . GLU A 1 310 ? 8.563 34.533 -21.835 1.00 75.56 310 GLU A N 1
ATOM 2406 C CA . GLU A 1 310 ? 8.821 35.189 -23.122 1.00 75.56 310 GLU A CA 1
ATOM 2407 C C . GLU A 1 310 ? 9.707 36.419 -22.966 1.00 75.56 310 GLU A C 1
ATOM 2409 O O . GLU A 1 310 ? 10.597 36.663 -23.779 1.00 75.56 310 GLU A O 1
ATOM 2414 N N . ASN A 1 311 ? 9.467 37.201 -21.914 1.00 79.62 311 ASN A N 1
ATOM 2415 C CA . ASN A 1 311 ? 10.160 38.459 -21.696 1.00 79.62 311 ASN A CA 1
ATOM 2416 C C . ASN A 1 311 ? 10.329 38.729 -20.199 1.00 79.62 311 ASN A C 1
ATOM 2418 O O . ASN A 1 311 ? 9.406 38.521 -19.414 1.00 79.62 311 ASN A O 1
ATOM 2422 N N . ALA A 1 312 ? 11.499 39.223 -19.809 1.00 89.50 312 ALA A N 1
ATOM 2423 C CA . ALA A 1 312 ? 11.804 39.629 -18.445 1.00 89.50 312 ALA A CA 1
ATOM 2424 C C . ALA A 1 312 ? 12.264 41.089 -18.452 1.00 89.50 312 ALA A C 1
ATOM 2426 O O . ALA A 1 312 ? 13.214 41.453 -19.144 1.00 89.50 312 ALA A O 1
ATOM 2427 N N . THR A 1 313 ? 11.585 41.930 -17.678 1.00 89.44 313 THR A N 1
ATOM 2428 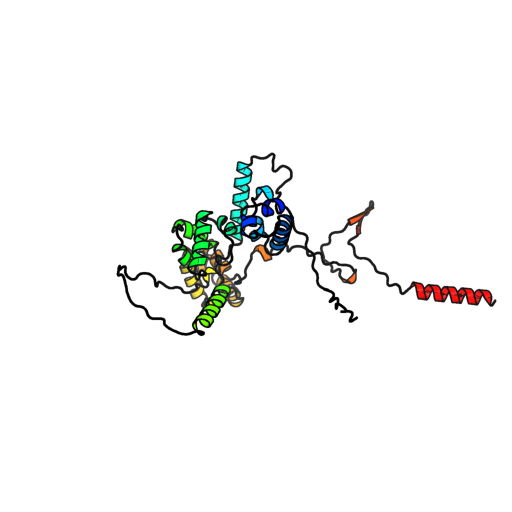C CA . THR A 1 313 ? 11.874 43.359 -17.542 1.00 89.44 313 THR A CA 1
ATOM 2429 C C . THR A 1 313 ? 12.143 43.709 -16.078 1.00 89.44 313 THR A C 1
ATOM 2431 O O . THR A 1 313 ? 11.938 42.904 -15.172 1.00 89.44 313 THR A O 1
ATOM 2434 N N . LEU A 1 314 ? 12.581 44.945 -15.820 1.00 84.69 314 LEU A N 1
ATOM 2435 C CA . LEU A 1 314 ? 12.841 45.437 -14.460 1.00 84.69 314 LEU A CA 1
ATOM 2436 C C . LEU A 1 314 ? 11.589 45.478 -13.562 1.00 84.69 314 LEU A C 1
ATOM 2438 O O . LEU A 1 314 ? 11.725 45.589 -12.349 1.00 84.69 314 LEU A O 1
ATOM 2442 N N . PHE A 1 315 ? 10.387 45.413 -14.141 1.00 89.12 315 PHE A N 1
ATOM 2443 C CA . PHE A 1 315 ? 9.117 45.489 -13.411 1.00 89.12 315 PHE A CA 1
ATOM 2444 C C . PHE A 1 315 ? 8.314 44.182 -13.439 1.00 89.12 315 PHE A C 1
ATOM 2446 O O . PHE A 1 315 ? 7.222 44.136 -12.877 1.00 89.12 315 PHE A O 1
ATOM 2453 N N . GLY A 1 316 ? 8.817 43.120 -14.075 1.00 89.44 316 GLY A N 1
ATOM 2454 C CA . GLY A 1 316 ? 8.128 41.835 -14.071 1.00 89.44 316 GLY A CA 1
ATOM 245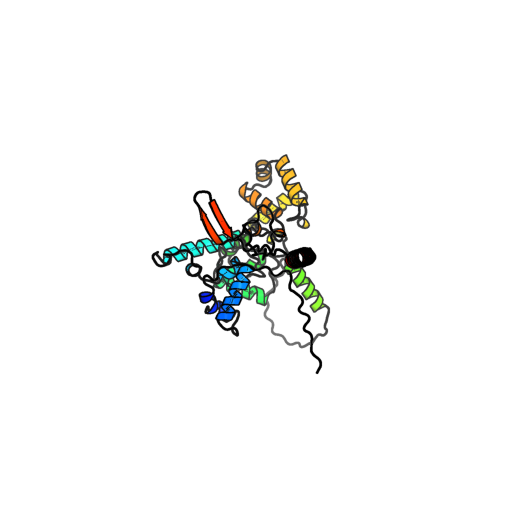5 C C . GLY A 1 316 ? 8.587 40.860 -15.146 1.00 89.44 316 GLY A C 1
ATOM 2456 O O . GLY A 1 316 ? 9.502 41.122 -15.922 1.00 89.44 316 GLY A O 1
ATOM 2457 N N . VAL A 1 317 ? 7.916 39.710 -15.179 1.00 88.75 317 VAL A N 1
ATOM 2458 C CA . VAL A 1 317 ? 8.173 38.624 -16.126 1.00 88.75 317 VAL A CA 1
ATOM 2459 C C . VAL A 1 317 ? 6.870 38.284 -16.841 1.00 88.75 317 VAL A C 1
ATOM 2461 O O . VAL A 1 317 ? 5.849 38.050 -16.199 1.00 88.75 317 VAL A O 1
ATOM 2464 N N . PHE A 1 318 ? 6.911 38.263 -18.169 1.00 79.69 318 PHE A N 1
ATOM 2465 C CA . PHE A 1 318 ? 5.806 37.863 -19.030 1.00 79.69 318 PHE A CA 1
ATOM 2466 C C . PHE A 1 318 ? 5.954 36.381 -19.358 1.00 79.69 318 PHE A C 1
ATOM 2468 O O . PHE A 1 318 ? 6.994 35.949 -19.865 1.00 79.69 318 PHE A O 1
ATOM 2475 N N . VAL A 1 319 ? 4.923 35.607 -19.032 1.00 80.62 319 VAL A N 1
ATOM 2476 C CA . VAL A 1 319 ? 4.906 34.151 -19.166 1.00 80.62 319 VAL A CA 1
ATOM 2477 C C . VAL A 1 319 ? 3.778 33.766 -20.115 1.00 80.62 319 VAL A C 1
ATOM 2479 O O . VAL A 1 319 ? 2.618 34.055 -19.831 1.00 80.62 319 VAL A O 1
ATOM 2482 N N . ASP A 1 320 ? 4.122 33.109 -21.218 1.00 77.69 320 ASP A N 1
ATOM 2483 C CA . ASP A 1 320 ? 3.162 32.466 -22.108 1.00 77.69 320 ASP A CA 1
ATOM 2484 C C . ASP A 1 320 ? 2.729 31.123 -21.510 1.00 77.69 320 ASP A C 1
ATOM 2486 O O . ASP A 1 320 ? 3.551 30.247 -21.234 1.00 77.69 320 ASP A O 1
ATOM 2490 N N . ILE A 1 321 ? 1.429 30.971 -21.291 1.00 75.62 321 ILE A N 1
ATOM 2491 C CA . ILE A 1 321 ? 0.800 29.758 -20.753 1.00 75.62 321 ILE A CA 1
ATOM 2492 C C . ILE A 1 321 ? 0.065 28.953 -21.838 1.00 75.62 321 ILE A C 1
ATOM 2494 O O . ILE A 1 321 ? -0.623 27.990 -21.510 1.00 75.62 321 ILE A O 1
ATOM 2498 N N . GLY A 1 322 ? 0.211 29.321 -23.118 1.00 62.88 322 GLY A N 1
ATOM 2499 C CA . GLY A 1 322 ? -0.347 28.594 -24.261 1.00 62.88 322 GLY A CA 1
ATOM 2500 C C . GLY A 1 322 ? -1.847 28.800 -24.491 1.00 62.88 322 GLY A C 1
ATOM 2501 O O . GLY A 1 322 ? -2.462 28.003 -25.197 1.00 62.88 322 GLY A O 1
ATOM 2502 N N . VAL A 1 323 ? -2.438 29.847 -23.903 1.00 70.31 323 VAL A N 1
ATOM 2503 C CA . VAL A 1 323 ? -3.826 30.255 -24.173 1.00 70.31 323 VAL A CA 1
ATOM 2504 C C . VAL A 1 323 ? -3.831 31.205 -25.363 1.00 70.31 323 VAL A C 1
ATOM 2506 O O . VAL A 1 323 ? -3.507 32.386 -25.243 1.00 70.31 323 VAL A O 1
ATOM 2509 N N . ASP A 1 324 ? -4.153 30.679 -26.539 1.00 55.69 324 ASP A N 1
ATOM 2510 C CA . ASP A 1 324 ? -4.172 31.490 -27.747 1.00 55.69 324 ASP A CA 1
ATOM 2511 C C . ASP A 1 324 ? -5.460 32.322 -27.738 1.00 55.69 324 ASP A C 1
ATOM 2513 O O . ASP A 1 324 ? -6.574 31.785 -27.717 1.00 55.69 324 ASP A O 1
ATOM 2517 N N . MET A 1 325 ? -5.341 33.654 -27.736 1.00 46.41 325 MET A N 1
ATOM 2518 C CA . MET A 1 325 ? -6.490 34.508 -28.022 1.00 46.41 325 MET A CA 1
ATOM 2519 C C . MET A 1 325 ? -6.803 34.352 -29.507 1.00 46.41 325 MET A C 1
ATOM 2521 O O . MET A 1 325 ? -6.407 35.190 -30.319 1.00 46.41 325 MET A O 1
ATOM 2525 N N . PHE A 1 326 ? -7.540 33.300 -29.868 1.00 38.59 326 PHE A N 1
ATOM 2526 C CA . PHE A 1 326 ? -8.241 33.240 -31.143 1.00 38.59 326 PHE A CA 1
ATOM 2527 C C . PHE A 1 326 ? -9.243 34.401 -31.166 1.00 38.59 326 PHE A C 1
ATOM 2529 O O . PHE A 1 326 ? -10.424 34.271 -30.847 1.00 38.59 326 PHE A O 1
ATOM 2536 N N . ARG A 1 327 ? -8.754 35.590 -31.535 1.00 32.69 327 ARG A N 1
ATOM 2537 C CA . ARG A 1 327 ? -9.579 36.684 -32.021 1.00 32.69 327 ARG A CA 1
ATOM 2538 C C . ARG A 1 327 ? -10.275 36.125 -33.245 1.00 32.69 327 ARG A C 1
ATOM 2540 O O . ARG A 1 327 ? -9.642 35.911 -34.276 1.00 32.69 327 ARG A O 1
ATOM 2547 N N . GLY A 1 328 ? -11.560 35.822 -33.087 1.00 35.16 328 GLY A N 1
ATOM 2548 C CA . GLY A 1 328 ? -12.402 35.345 -34.166 1.00 35.16 328 GLY A CA 1
ATOM 2549 C C . GLY A 1 328 ? -12.150 36.164 -35.428 1.00 35.16 328 GLY A C 1
ATOM 2550 O O . GLY A 1 328 ? -12.193 37.396 -35.404 1.00 35.16 328 GLY A O 1
ATOM 2551 N N . GLN A 1 329 ? -11.880 35.460 -36.524 1.00 35.31 329 GLN A N 1
ATOM 2552 C CA . GLN A 1 329 ? -12.001 35.974 -37.882 1.00 35.31 329 GLN A CA 1
ATOM 2553 C C . GLN A 1 329 ? -13.456 36.413 -38.104 1.00 35.31 329 GLN A C 1
ATOM 2555 O O . GLN A 1 329 ? -14.261 35.685 -38.667 1.00 35.31 329 GLN A O 1
ATOM 2560 N N . VAL A 1 330 ? -13.828 37.574 -37.574 1.00 38.72 330 VAL A N 1
ATOM 2561 C CA . VAL A 1 330 ? -15.114 38.238 -37.839 1.00 38.72 330 VAL A CA 1
ATOM 2562 C C . VAL A 1 330 ? -14.913 39.746 -38.054 1.00 38.72 330 VAL A C 1
ATOM 2564 O O . VAL A 1 330 ? -15.808 40.420 -38.544 1.00 38.72 330 VAL A O 1
ATOM 2567 N N . MET A 1 331 ? -13.723 40.294 -37.781 1.00 36.19 331 MET A N 1
ATOM 2568 C CA . MET A 1 331 ? -13.470 41.739 -37.902 1.00 36.19 331 MET A CA 1
ATOM 2569 C C . MET A 1 331 ? -12.864 42.171 -39.251 1.00 36.19 331 MET A C 1
ATOM 2571 O O . MET A 1 331 ? -13.049 43.322 -39.636 1.00 36.19 331 MET A O 1
ATOM 2575 N N . GLU A 1 332 ? -12.210 41.282 -40.012 1.00 40.00 332 GLU A N 1
ATOM 2576 C CA . GLU A 1 332 ? -11.611 41.675 -41.305 1.00 40.00 332 GLU A CA 1
ATOM 2577 C C . GLU A 1 332 ? -12.654 41.886 -42.417 1.00 40.00 332 GLU A C 1
ATOM 2579 O O . GLU A 1 332 ? -12.477 42.760 -43.265 1.00 40.00 332 GLU A O 1
ATOM 2584 N N . GLU A 1 333 ? -13.787 41.171 -42.402 1.00 42.22 333 GLU A N 1
ATOM 2585 C CA . GLU A 1 333 ? -14.826 41.367 -43.427 1.00 42.22 333 GLU A CA 1
ATOM 2586 C C . GLU A 1 333 ? -15.627 42.669 -43.245 1.00 42.22 333 GLU A C 1
ATOM 2588 O O . GLU A 1 333 ? -16.133 43.224 -44.228 1.00 42.22 333 GLU A O 1
ATOM 2593 N N . GLU A 1 334 ? -15.756 43.183 -42.016 1.00 44.84 334 GLU A N 1
ATOM 2594 C CA . GLU A 1 334 ? -16.436 44.463 -41.774 1.00 44.84 334 GLU A CA 1
ATOM 2595 C C . GLU A 1 334 ? -15.539 45.672 -42.065 1.00 44.84 334 GLU A C 1
ATOM 2597 O O . GLU A 1 334 ? -16.031 46.677 -42.596 1.00 44.84 334 GLU A O 1
ATOM 2602 N N . GLU A 1 335 ? -14.235 45.586 -41.787 1.00 46.84 335 GLU A N 1
ATOM 2603 C CA . GLU A 1 335 ? -13.288 46.653 -42.131 1.00 46.84 335 GLU A CA 1
ATOM 2604 C C . GLU A 1 335 ? -13.078 46.760 -43.647 1.00 46.84 335 GLU A C 1
ATOM 2606 O O . GLU A 1 335 ? -13.156 47.868 -44.187 1.00 46.84 335 GLU A O 1
ATOM 2611 N N . GLU A 1 336 ? -12.969 45.641 -44.376 1.00 49.31 336 GLU A N 1
ATOM 2612 C CA . GLU A 1 336 ? -12.876 45.679 -45.844 1.00 49.31 336 GLU A CA 1
ATOM 2613 C C . GLU A 1 336 ? -14.134 46.271 -46.506 1.00 49.31 336 GLU A C 1
ATOM 2615 O O . GLU A 1 336 ? -14.044 46.960 -47.531 1.00 49.31 336 GLU A O 1
ATOM 2620 N N . LYS A 1 337 ? -15.327 46.019 -45.945 1.00 51.34 337 LYS A N 1
ATOM 2621 C CA . LYS A 1 337 ? -16.584 46.590 -46.459 1.00 51.34 337 LYS A CA 1
ATOM 2622 C C . LYS A 1 337 ? -16.658 48.098 -46.223 1.00 51.34 337 LYS A C 1
ATOM 2624 O O . LYS A 1 337 ? -17.037 48.825 -47.146 1.00 51.34 337 LYS A O 1
ATOM 2629 N N . LYS A 1 338 ? -16.241 48.578 -45.046 1.00 53.12 338 LYS A N 1
ATOM 2630 C CA . LYS A 1 338 ? -16.187 50.018 -44.735 1.00 53.12 338 LYS A CA 1
ATOM 2631 C C . LYS A 1 338 ? -15.168 50.751 -45.607 1.00 53.12 338 LYS A C 1
ATOM 2633 O O . LYS A 1 338 ? -15.480 51.816 -46.142 1.00 53.12 338 LYS A O 1
ATOM 2638 N N . GLU A 1 339 ? -14.003 50.155 -45.857 1.00 53.97 339 GLU A N 1
ATOM 2639 C CA . GLU A 1 339 ? -12.966 50.776 -46.688 1.00 53.97 339 GLU A CA 1
ATOM 2640 C C . GLU A 1 339 ? -13.365 50.843 -48.178 1.00 53.97 339 GLU A C 1
ATOM 2642 O O . GLU A 1 339 ? -13.095 51.832 -48.874 1.00 53.97 339 GLU A O 1
ATOM 2647 N N . LYS A 1 340 ? -14.083 49.824 -48.679 1.00 56.94 340 LYS A N 1
ATOM 2648 C CA . LYS A 1 340 ? -14.640 49.807 -50.046 1.00 56.94 340 LYS A CA 1
ATOM 2649 C C . LYS A 1 340 ? -15.785 50.818 -50.222 1.00 56.94 340 LYS A C 1
ATOM 2651 O O . LYS A 1 340 ? -15.887 51.425 -51.295 1.00 56.94 340 LYS A O 1
ATOM 2656 N N . GLU A 1 341 ? -16.611 51.060 -49.202 1.00 59.50 341 GLU A N 1
ATOM 2657 C CA . GLU A 1 341 ? -17.638 52.115 -49.233 1.00 59.50 341 GLU A CA 1
ATOM 2658 C C . GLU A 1 341 ? -17.045 53.529 -49.194 1.00 59.50 341 GLU A C 1
ATOM 2660 O O . GLU A 1 341 ? -17.499 54.414 -49.930 1.00 59.50 341 GLU A O 1
ATOM 2665 N N . GLU A 1 342 ? -15.998 53.752 -48.400 1.00 59.38 342 GLU A N 1
ATOM 2666 C CA . GLU A 1 342 ? -15.364 55.067 -48.285 1.00 59.38 342 GLU A CA 1
ATOM 2667 C C . GLU A 1 342 ? -14.609 55.455 -49.569 1.00 59.38 342 GLU A C 1
ATOM 2669 O O . GLU A 1 342 ? -14.726 56.584 -50.064 1.00 59.38 342 GLU A O 1
ATOM 2674 N N . LYS A 1 343 ? -13.929 54.487 -50.203 1.00 60.34 343 LYS A N 1
ATOM 2675 C CA . LYS A 1 343 ? -13.296 54.660 -51.523 1.00 60.34 343 LYS A CA 1
ATOM 2676 C C . LYS A 1 343 ? -14.322 54.904 -52.641 1.00 60.34 343 LYS A C 1
ATOM 2678 O O . LYS A 1 343 ? -14.034 55.655 -53.575 1.00 60.34 343 LYS A O 1
ATOM 2683 N N . LYS A 1 344 ? -15.539 54.348 -52.545 1.00 59.28 344 LYS A N 1
ATOM 2684 C CA . LYS A 1 344 ? -16.640 54.638 -53.488 1.00 59.28 344 LYS A CA 1
ATOM 2685 C C . LYS A 1 344 ? -17.219 56.044 -53.311 1.00 59.28 344 LYS A C 1
ATOM 2687 O O . LYS A 1 344 ? -17.553 56.675 -54.313 1.00 59.28 344 LYS A O 1
ATOM 2692 N N . LYS A 1 345 ? -17.304 56.561 -52.080 1.00 57.59 345 LYS A N 1
ATOM 2693 C CA . LYS A 1 345 ? -17.758 57.940 -51.814 1.00 57.59 345 LYS A CA 1
ATOM 2694 C C . LYS A 1 345 ? -16.745 58.993 -52.278 1.00 57.59 345 LYS A C 1
ATOM 2696 O O . LYS A 1 345 ? -17.162 60.018 -52.808 1.00 57.59 345 LYS A O 1
ATOM 2701 N N . LYS A 1 346 ? -15.438 58.722 -52.171 1.00 56.59 346 LYS A N 1
ATOM 2702 C CA . LYS A 1 346 ? -14.374 59.628 -52.655 1.00 56.59 346 LYS A CA 1
ATOM 2703 C C . LYS A 1 346 ? -14.220 59.684 -54.182 1.00 56.59 346 LYS A C 1
ATOM 2705 O O . LYS A 1 346 ? -13.640 60.637 -54.673 1.00 56.59 346 LYS A O 1
ATOM 2710 N N . LYS A 1 347 ? -14.745 58.708 -54.937 1.00 54.31 347 LYS A N 1
ATOM 2711 C CA . LYS A 1 347 ? -14.755 58.721 -56.418 1.00 54.31 347 LYS A CA 1
ATOM 2712 C C . LYS A 1 347 ? -16.019 59.333 -57.045 1.00 54.31 347 LYS A C 1
ATOM 2714 O O . LYS A 1 347 ? -16.123 59.371 -58.266 1.00 54.31 347 LYS A O 1
ATOM 2719 N N . LYS A 1 348 ? -17.001 59.746 -56.233 1.00 53.72 348 LYS A N 1
ATOM 2720 C CA . LYS A 1 348 ? -18.281 60.335 -56.683 1.00 53.72 348 LYS A CA 1
ATOM 2721 C C . LYS A 1 348 ? -18.477 61.804 -56.269 1.00 53.72 348 LYS A C 1
ATOM 2723 O O . LYS A 1 348 ? -19.548 62.353 -56.514 1.00 53.72 348 LYS A O 1
ATOM 2728 N N . LYS A 1 349 ? -17.467 62.416 -55.656 1.00 46.50 349 LYS A N 1
ATOM 2729 C CA . LYS A 1 349 ? -17.275 63.868 -55.557 1.00 46.50 349 LYS A CA 1
ATOM 2730 C C . LYS A 1 349 ? -16.073 64.218 -56.415 1.00 46.50 349 LYS A C 1
ATOM 2732 O O . LYS A 1 349 ? -16.091 65.334 -56.967 1.00 46.50 349 LYS A O 1
#

Solvent-accessible surface area (backbone atoms only — not comparable to full-atom values): 21246 Å² total; per-residue (Å²): 138,81,82,80,78,77,80,79,73,76,76,86,80,73,75,44,68,86,75,80,64,59,37,28,75,59,32,25,74,29,74,66,40,42,70,75,43,66,90,54,54,49,68,58,42,21,52,51,47,50,56,41,34,75,77,39,46,66,80,46,53,60,70,35,66,66,86,48,53,65,88,52,96,63,64,81,81,48,64,62,70,60,51,48,55,54,44,53,48,52,50,26,49,55,45,43,71,64,38,44,43,70,77,76,59,51,57,62,59,41,33,39,33,54,65,44,33,70,68,44,20,48,34,49,53,54,45,38,73,74,75,41,74,72,62,41,71,71,61,53,62,74,31,69,88,41,47,75,69,32,45,68,51,29,48,38,31,44,25,43,63,62,64,61,48,52,54,52,54,55,52,53,55,54,61,73,71,61,82,86,78,88,80,88,78,92,82,89,82,91,80,91,80,82,90,87,86,82,81,75,94,58,74,49,77,60,36,51,27,61,43,38,76,90,46,47,70,53,48,53,51,50,34,58,76,71,71,58,62,79,92,38,56,24,34,70,70,40,42,55,50,52,51,56,45,41,76,72,51,36,68,70,52,49,22,65,76,66,72,55,50,69,69,61,51,47,47,41,50,50,31,40,40,42,40,87,86,64,51,76,72,73,81,45,90,70,82,71,58,48,65,83,47,50,42,72,86,69,66,56,95,88,67,88,78,81,56,48,78,77,47,79,56,101,88,49,73,45,62,49,62,67,51,54,83,77,72,66,94,68,59,66,69,57,51,55,51,53,54,55,52,51,58,52,57,67,75,75,112

pLDDT: mean 78.2, std 21.34, range [19.95, 95.56]

Nearest PDB structures (foldseek):
  3bzk-assembly1_A  TM=7.801E-01  e=9.731E-20  Pseudomonas aeruginosa
  2oce-assembly1_A  TM=7.552E-01  e=2.873E-18  Pseudomonas aeruginosa PAO1
  8oeu-assembly1_S  TM=6.736E-01  e=9.610E-08  Homo sapiens
  3psf-assembly1_A  TM=6.619E-01  e=2.668E-07  Saccharomyces cerevisiae
  8dss-assembly1_B  TM=9.462E-01  e=5.536E-03  Geobacillus stearothermophilus ATCC 7953

Organism: Crotalus adamanteus (NCBI:txid8729)

InterPro domains:
  IPR003029 S1 domain [PS50126] (302-349)
  IPR010994 RuvA domain 2-like [SSF47781] (74-161)
  IPR010994 RuvA domain 2-like [SSF47781] (204-282)
  IPR012337 Ribonuclease H-like superfamily [SSF53098] (11-73)
  IPR012340 Nucleic acid-binding, OB-fold [SSF50249] (289-331)
  IPR023323 Tex-like domain superfamily [G3DSA:1.10.3500.10] (56-102)
  IPR032639 Tex protein, YqgF-like domain [PF16921] (12-55)
  IPR037027 YqgF/RNase H-like domain superfamily [G3DSA:3.30.420.140] (13-55)
  IPR041692 HHH domain 9 [PF17674] (204-276)
  IPR050437 Small ribosomal subunit protein bS1-like [PTHR10724] (14-324)
  IPR060575 SAM-like, helix-hairpin-helix tandem [PF12836] (95-159)

Foldseek 3Di:
DDDPPDPPPPPVDDWDFDDDLFCLLVLLPDPVVCVVCVPDHSVVSSVVLRVVCLVPVLLSVLSGQQLRNCPDDVSVVDDPVVVSVVSLVVNLVVLQVQFDELLPHDLSSQCSHFLHHSVQSVQSVVCCVVVNDQQALVCSCVGPPCDPVSSQRRQLRYAHQPVVVVVVVVVVVVVVVDDDDDDDDDDDDDDDDDDDPPPDSHHDLLRLFSQGPVCVVLLVVVCVVLVHDSVCFQHPVLVVSVVVVCVVQNLVSSCVVSVHDSVNVVSSSCRRNHHSPDGPCVPDDRGDTPPVQQAPVPDDPPDDADWDFPDDDPVGTDTHRNHDPPPDPPPPVVVVVVVVVVVVVVVVD

Secondary structure (DSSP, 8-state):
-----------TT--EE----TTHHHHHTSHHHHHH-TTS-HHHHHHHHHHHHHH-HHHHHTTS-GGGS---TTTTSS-HHHHHHHHHHHHHHHHHHH-EETTT--HHHHTTSTT--HHHHHHHHHHHHHH-S-SSGGGGGGSTT--HHHHHHHTTTEE--HHHHHHHHHHHHHHHHS--------------------S-----GGGGSS--GGGHHHHHHHHHHHT--GGGTTSHHHHHHHHHHHHHHHHHHHHHHHT--HHHHHHHHHHHHS-TT--GGGGSPPP-EE----SGGG--TT-----EEEEEETTEEEEE-S------TTSHHHHHHHHHHHHHHHT--

Radius of gyration: 30.69 Å; Cα contacts (8 Å, |Δi|>4): 318; chains: 1; bounding box: 56×112×88 Å